Protein AF-V6LYK1-F1 (afdb_monomer_lite)

Structure (mmCIF, N/CA/C/O backbone):
data_AF-V6LYK1-F1
#
_entry.id   AF-V6LYK1-F1
#
loop_
_atom_site.group_PDB
_atom_site.id
_atom_site.type_symbol
_atom_site.label_atom_id
_atom_site.label_alt_id
_atom_site.label_comp_id
_atom_site.label_asym_id
_atom_site.label_entity_id
_atom_site.label_seq_id
_atom_site.pdbx_PDB_ins_code
_atom_site.Cartn_x
_atom_site.Cartn_y
_atom_site.Cartn_z
_atom_site.occupancy
_atom_site.B_iso_or_equiv
_atom_site.auth_seq_id
_atom_site.auth_comp_id
_atom_site.auth_asym_id
_atom_site.auth_atom_id
_atom_site.pdbx_PDB_model_num
ATOM 1 N N . MET A 1 1 ? 17.564 3.467 -27.778 1.00 72.25 1 MET A N 1
ATOM 2 C CA . MET A 1 1 ? 17.398 2.462 -26.713 1.00 72.25 1 MET A CA 1
ATOM 3 C C . MET A 1 1 ? 18.572 2.655 -25.769 1.00 72.25 1 MET A C 1
ATOM 5 O O . MET A 1 1 ? 19.679 2.814 -26.271 1.00 72.25 1 MET A O 1
ATOM 9 N N . THR A 1 2 ? 18.315 2.813 -24.474 1.00 89.44 2 THR A N 1
ATOM 10 C CA . THR A 1 2 ? 19.326 3.197 -23.471 1.00 89.44 2 THR A CA 1
ATOM 11 C C . THR A 1 2 ? 19.770 1.948 -22.725 1.00 89.44 2 THR A C 1
ATOM 13 O O . THR A 1 2 ? 18.912 1.205 -22.258 1.00 89.44 2 THR A O 1
ATOM 16 N N . GLU A 1 3 ? 21.073 1.717 -22.607 1.00 92.56 3 GLU A N 1
ATOM 17 C CA . GLU A 1 3 ? 21.600 0.624 -21.785 1.00 92.56 3 GLU A CA 1
ATOM 18 C C . GLU A 1 3 ? 21.348 0.888 -20.300 1.00 92.56 3 GLU A C 1
ATOM 20 O O . GLU A 1 3 ? 21.379 2.029 -19.832 1.00 92.56 3 GLU A O 1
ATOM 25 N N . CYS A 1 4 ? 21.109 -0.176 -19.544 1.00 90.44 4 CYS A N 1
ATOM 26 C CA . CYS A 1 4 ? 20.810 -0.079 -18.126 1.00 90.44 4 CYS A CA 1
ATOM 27 C C . CYS A 1 4 ? 21.303 -1.305 -17.362 1.00 90.44 4 CYS A C 1
ATOM 29 O O . CYS A 1 4 ? 21.549 -2.372 -17.917 1.00 90.44 4 CYS A O 1
ATOM 31 N N . ARG A 1 5 ? 21.410 -1.136 -16.045 1.00 85.44 5 ARG A N 1
ATOM 32 C CA . ARG A 1 5 ? 21.653 -2.233 -15.096 1.00 85.44 5 ARG A CA 1
ATOM 33 C C . ARG A 1 5 ? 20.599 -2.276 -14.000 1.00 85.44 5 ARG A C 1
ATOM 35 O O . ARG A 1 5 ? 20.222 -3.342 -13.539 1.00 85.44 5 ARG A O 1
ATOM 42 N N . VAL A 1 6 ? 20.103 -1.101 -13.629 1.00 83.69 6 VAL A N 1
ATOM 43 C CA . VAL A 1 6 ? 19.064 -0.900 -12.624 1.00 83.69 6 VAL A CA 1
ATOM 44 C C . VAL A 1 6 ? 18.018 0.078 -13.149 1.00 83.69 6 VAL A C 1
ATOM 46 O O . VAL A 1 6 ? 18.292 0.877 -14.048 1.00 83.69 6 VAL A O 1
ATOM 49 N N . ASN A 1 7 ? 16.820 0.046 -12.562 1.00 84.62 7 ASN A N 1
ATOM 50 C CA . ASN A 1 7 ? 15.688 0.870 -13.000 1.00 84.62 7 ASN A CA 1
ATOM 51 C C . ASN A 1 7 ? 15.960 2.381 -12.921 1.00 84.62 7 ASN A C 1
ATOM 53 O O . ASN A 1 7 ? 15.410 3.133 -13.718 1.00 84.62 7 ASN A O 1
ATOM 57 N N . SER A 1 8 ? 16.845 2.837 -12.028 1.00 84.38 8 SER A N 1
ATOM 58 C CA . SER A 1 8 ? 17.203 4.259 -11.907 1.00 84.38 8 SER A CA 1
ATOM 59 C C . SER A 1 8 ? 17.983 4.817 -13.105 1.00 84.38 8 SER A C 1
ATOM 61 O O . SER A 1 8 ? 18.098 6.034 -13.229 1.00 84.38 8 SER A O 1
ATOM 63 N N . HIS A 1 9 ? 18.509 3.965 -13.994 1.00 89.50 9 HIS A N 1
ATOM 64 C CA . HIS A 1 9 ? 19.146 4.401 -15.244 1.00 89.50 9 HIS A CA 1
ATOM 65 C C . HIS A 1 9 ? 18.122 4.730 -16.342 1.00 89.50 9 HIS A C 1
ATOM 67 O O . HIS A 1 9 ? 18.467 5.377 -17.333 1.00 89.50 9 HIS A O 1
ATOM 73 N N . CYS A 1 10 ? 16.880 4.270 -16.187 1.00 89.44 10 CYS A N 1
ATOM 74 C CA . CYS A 1 10 ? 15.828 4.423 -17.179 1.00 89.44 10 CYS A CA 1
ATOM 75 C C . CYS A 1 10 ? 14.955 5.645 -16.895 1.00 89.44 10 CYS A C 1
ATOM 77 O O . CYS A 1 10 ? 14.909 6.170 -15.780 1.00 89.44 10 CYS A O 1
ATOM 79 N N . LYS A 1 11 ? 14.276 6.136 -17.934 1.00 92.62 11 LYS A N 1
ATOM 80 C CA . LYS A 1 11 ? 13.369 7.279 -17.793 1.00 92.62 11 LYS A CA 1
ATOM 81 C C . LYS A 1 11 ? 12.065 6.833 -17.128 1.00 92.62 11 LYS A C 1
ATOM 83 O O . LYS A 1 11 ? 11.737 5.653 -17.093 1.00 92.62 11 LYS A O 1
ATOM 88 N N . ILE A 1 12 ? 11.285 7.792 -16.628 1.00 87.88 12 ILE A N 1
ATOM 89 C CA . ILE A 1 12 ? 9.911 7.526 -16.172 1.00 87.88 12 ILE A CA 1
ATOM 90 C C . ILE A 1 12 ? 9.126 6.873 -17.321 1.00 87.88 12 ILE A C 1
ATOM 92 O O . ILE A 1 12 ? 9.217 7.326 -18.463 1.00 87.88 12 ILE A O 1
ATOM 96 N N . GLY A 1 13 ? 8.366 5.821 -17.016 1.00 89.19 13 GLY A N 1
ATOM 97 C CA . GLY A 1 13 ? 7.681 4.999 -18.016 1.00 89.19 13 GLY A CA 1
ATOM 98 C C . GLY A 1 13 ? 8.553 3.908 -18.649 1.00 89.19 13 GLY A C 1
ATOM 99 O O . GLY A 1 13 ? 8.094 3.230 -19.567 1.00 89.19 13 GLY A O 1
ATOM 100 N N . GLU A 1 14 ? 9.777 3.705 -18.162 1.00 92.69 14 GLU A N 1
ATOM 101 C CA . GLU A 1 14 ? 10.666 2.610 -18.551 1.00 92.69 14 GLU A CA 1
ATOM 102 C C . GLU A 1 14 ? 11.167 1.846 -17.313 1.00 92.69 14 GLU A C 1
ATOM 104 O O . GLU A 1 14 ? 11.209 2.377 -16.203 1.00 92.69 14 GLU A O 1
ATOM 109 N N . TYR A 1 15 ? 11.579 0.597 -17.516 1.00 91.31 15 TYR A N 1
ATOM 110 C CA . TYR A 1 15 ? 12.302 -0.215 -16.540 1.00 91.31 15 TYR A CA 1
ATOM 111 C C . TYR A 1 15 ? 13.514 -0.866 -17.205 1.00 91.31 15 TYR A C 1
ATOM 113 O O . TYR A 1 15 ? 13.599 -0.952 -18.433 1.00 91.31 15 TYR A O 1
ATOM 121 N N . CYS A 1 16 ? 14.458 -1.328 -16.393 1.00 91.00 16 CYS A N 1
ATOM 122 C CA . CYS A 1 16 ? 15.617 -2.038 -16.890 1.00 91.00 16 CYS A CA 1
ATOM 123 C C . CYS A 1 16 ? 15.308 -3.523 -17.090 1.00 91.00 16 CYS A C 1
ATOM 125 O O . CYS A 1 16 ? 15.144 -4.268 -16.123 1.00 91.00 16 CYS A O 1
ATOM 127 N N . GLU A 1 17 ? 15.244 -3.961 -18.346 1.00 91.38 17 GLU A N 1
ATOM 128 C CA . GLU A 1 17 ? 15.043 -5.367 -18.686 1.00 91.38 17 GLU A CA 1
ATOM 129 C C . GLU A 1 17 ? 16.356 -6.132 -18.502 1.00 91.38 17 GLU A C 1
ATOM 131 O O . GLU A 1 17 ? 17.312 -5.942 -19.256 1.00 91.38 17 GLU A O 1
ATOM 136 N N . SER A 1 18 ? 16.415 -6.996 -17.487 1.00 84.50 18 SER A N 1
ATOM 137 C CA . SER A 1 18 ? 17.650 -7.685 -17.093 1.00 84.50 18 SER A CA 1
ATOM 138 C C . SER A 1 18 ? 18.185 -8.618 -18.173 1.00 84.50 18 SER A C 1
ATOM 140 O O . SER A 1 18 ? 19.395 -8.794 -18.273 1.00 84.50 18 SER A O 1
ATOM 142 N N . SER A 1 19 ? 17.301 -9.202 -18.989 1.00 86.81 19 SER A N 1
ATOM 143 C CA . SER A 1 19 ? 17.701 -10.122 -20.058 1.00 86.81 19 SER A CA 1
ATOM 144 C C . SER A 1 19 ? 18.448 -9.423 -21.197 1.00 86.81 19 SER A C 1
ATOM 146 O O . SER A 1 19 ? 19.353 -10.009 -21.788 1.00 86.81 19 SER A O 1
ATOM 148 N N . THR A 1 20 ? 18.100 -8.168 -21.489 1.00 90.94 20 THR A N 1
ATOM 149 C CA . THR A 1 20 ? 18.688 -7.395 -22.591 1.00 90.94 20 THR A CA 1
ATOM 150 C C . THR A 1 20 ? 19.603 -6.268 -22.126 1.00 90.94 20 THR A C 1
ATOM 152 O O . THR A 1 20 ? 20.253 -5.658 -22.967 1.00 90.94 20 THR A O 1
ATOM 155 N N . GLN A 1 21 ? 19.629 -5.957 -20.824 1.00 91.62 21 GLN A N 1
ATOM 156 C CA . GLN A 1 21 ? 20.315 -4.794 -20.239 1.00 91.62 21 GLN A CA 1
ATOM 157 C C . GLN A 1 21 ? 19.929 -3.473 -20.917 1.00 91.62 21 GLN A C 1
ATOM 159 O O . GLN A 1 21 ? 20.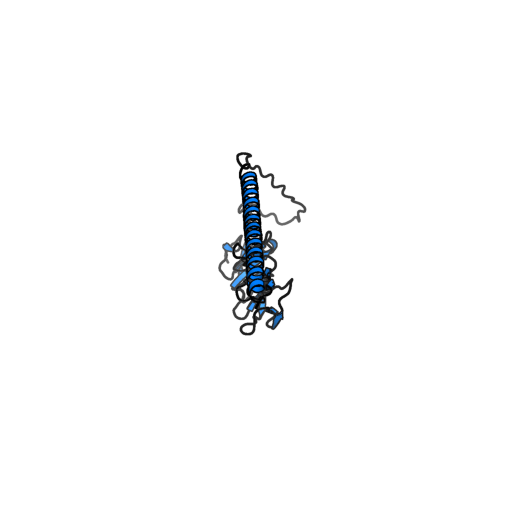748 -2.579 -21.128 1.00 91.62 21 GLN A O 1
ATOM 164 N N . MET A 1 22 ? 18.652 -3.356 -21.279 1.00 93.56 22 MET A N 1
ATOM 165 C CA . MET A 1 22 ? 18.118 -2.215 -22.016 1.00 93.56 22 MET A CA 1
ATOM 166 C C . MET A 1 22 ? 16.869 -1.674 -21.340 1.00 93.56 22 MET A C 1
ATOM 168 O O . MET A 1 22 ? 16.011 -2.435 -20.884 1.00 93.56 22 MET A O 1
ATOM 172 N N . CYS A 1 23 ? 16.748 -0.349 -21.322 1.00 94.31 23 CYS A N 1
ATOM 173 C CA . CYS A 1 23 ? 15.530 0.313 -20.895 1.00 94.31 23 CYS A CA 1
ATOM 174 C C . CYS A 1 23 ? 14.398 -0.047 -21.853 1.00 94.31 23 CYS A C 1
ATOM 176 O O . CYS A 1 23 ? 14.460 0.232 -23.056 1.00 94.31 23 CYS A O 1
ATOM 178 N N . THR A 1 24 ? 13.379 -0.676 -21.285 1.00 94.56 24 THR A N 1
ATOM 179 C CA . THR A 1 24 ? 12.178 -1.132 -21.974 1.00 94.56 24 THR A CA 1
ATOM 180 C C . THR A 1 24 ? 10.988 -0.379 -21.407 1.00 94.56 24 THR A C 1
ATOM 182 O O . THR A 1 24 ? 10.929 -0.090 -20.214 1.00 94.56 24 THR A O 1
ATOM 185 N N . THR A 1 25 ? 10.039 -0.024 -22.265 1.00 93.88 25 THR A N 1
ATOM 186 C CA . THR A 1 25 ? 8.835 0.697 -21.849 1.00 93.88 25 THR A CA 1
ATOM 187 C C . THR A 1 25 ? 7.988 -0.150 -20.907 1.00 93.88 25 THR A C 1
ATOM 189 O O . THR A 1 25 ? 7.814 -1.349 -21.134 1.00 93.88 25 THR A O 1
ATOM 192 N N . CYS A 1 26 ? 7.406 0.485 -19.894 1.00 92.19 26 CYS A N 1
ATOM 193 C CA . CYS A 1 26 ? 6.409 -0.132 -19.031 1.00 92.19 26 CYS A CA 1
ATOM 194 C C . CYS A 1 26 ? 5.204 -0.654 -19.829 1.00 92.19 26 CYS A C 1
ATOM 196 O O . CYS A 1 26 ? 4.932 -0.214 -20.952 1.00 92.19 26 CYS A O 1
ATOM 198 N N . LEU A 1 27 ? 4.428 -1.550 -19.210 1.00 89.25 27 LEU A N 1
ATOM 199 C CA . LEU A 1 27 ? 3.112 -1.924 -19.723 1.00 89.25 27 LEU A CA 1
ATOM 200 C C . LEU A 1 27 ? 2.255 -0.669 -19.955 1.00 89.25 27 LEU A C 1
ATOM 202 O O . LEU A 1 27 ? 2.301 0.281 -19.171 1.00 89.25 27 LEU A O 1
ATOM 206 N N . ASN A 1 28 ? 1.456 -0.678 -21.022 1.00 85.62 28 ASN A N 1
ATOM 207 C CA . ASN A 1 28 ? 0.618 0.460 -21.389 1.00 85.62 28 ASN A CA 1
ATOM 208 C C . ASN A 1 28 ? -0.260 0.922 -20.208 1.00 85.62 28 ASN A C 1
ATOM 210 O O . ASN A 1 28 ? -0.925 0.114 -19.559 1.00 85.62 28 ASN A O 1
ATOM 214 N N . GLY A 1 29 ? -0.240 2.228 -19.934 1.00 82.75 29 GLY A N 1
ATOM 215 C CA . GLY A 1 29 ? -0.944 2.860 -18.819 1.00 82.75 29 GLY A CA 1
ATOM 216 C C . GLY A 1 29 ? -0.145 2.920 -17.516 1.00 82.75 29 GLY A C 1
ATOM 217 O O . GLY A 1 29 ? -0.505 3.695 -16.639 1.00 82.75 29 GLY A O 1
ATOM 218 N N . CYS A 1 30 ? 0.953 2.177 -17.382 1.00 90.50 30 CYS A N 1
ATOM 219 C CA . CYS A 1 30 ? 1.794 2.245 -16.197 1.00 90.50 30 CYS A CA 1
ATOM 220 C C . CYS A 1 30 ? 2.813 3.391 -16.290 1.00 90.50 30 CYS A C 1
ATOM 222 O O . CYS A 1 30 ? 3.618 3.438 -17.220 1.00 90.50 30 CYS A O 1
ATOM 224 N N . THR A 1 31 ? 2.800 4.307 -15.321 1.00 86.06 31 THR A N 1
ATOM 225 C CA . THR A 1 31 ? 3.686 5.488 -15.335 1.00 86.06 31 THR A CA 1
ATOM 226 C C . THR A 1 31 ? 5.036 5.227 -14.667 1.00 86.06 31 THR A C 1
ATOM 228 O O . THR A 1 31 ? 6.052 5.784 -15.078 1.00 86.06 31 THR A O 1
ATOM 231 N N . VAL A 1 32 ? 5.068 4.340 -13.671 1.00 89.06 32 VAL A N 1
ATOM 232 C CA . VAL A 1 32 ? 6.286 3.866 -13.001 1.00 89.06 32 VAL A CA 1
ATOM 233 C C . VAL A 1 32 ? 6.173 2.357 -12.874 1.00 89.06 32 VAL A C 1
ATOM 235 O O . VAL A 1 32 ? 5.219 1.882 -12.265 1.00 89.06 32 VAL A O 1
ATOM 238 N N . CYS A 1 33 ? 7.122 1.600 -13.416 1.00 90.44 33 CYS A N 1
ATOM 239 C CA . CYS A 1 33 ? 7.143 0.141 -13.332 1.00 90.44 33 CYS A CA 1
ATOM 240 C C . CYS A 1 33 ? 8.507 -0.369 -12.865 1.00 90.44 33 CYS A C 1
ATOM 242 O O . CYS A 1 33 ? 9.512 0.335 -12.947 1.00 90.44 33 CYS A O 1
ATOM 244 N N . ALA A 1 34 ? 8.527 -1.603 -12.364 1.00 86.69 34 ALA A N 1
ATOM 245 C CA . ALA A 1 34 ? 9.765 -2.295 -12.002 1.00 86.69 34 ALA A CA 1
ATOM 246 C C . ALA A 1 34 ? 10.129 -3.421 -12.975 1.00 86.69 34 ALA A C 1
ATOM 248 O O . ALA A 1 34 ? 11.282 -3.845 -13.010 1.00 86.69 34 ALA A O 1
ATOM 249 N N . SER A 1 35 ? 9.143 -3.905 -13.731 1.00 87.62 35 SER A N 1
ATOM 250 C CA . SER A 1 35 ? 9.264 -4.973 -14.719 1.00 87.62 35 SER A CA 1
ATOM 251 C C . SER A 1 35 ? 8.146 -4.855 -15.761 1.00 87.62 35 SER A C 1
ATOM 253 O O . SER A 1 35 ? 7.253 -4.013 -15.629 1.00 87.62 35 SER A O 1
ATOM 255 N N . ALA A 1 36 ? 8.136 -5.753 -16.752 1.00 86.62 36 ALA A N 1
ATOM 256 C CA . ALA A 1 36 ? 7.077 -5.845 -17.761 1.00 86.62 36 ALA A CA 1
ATOM 257 C C . ALA A 1 36 ? 5.660 -6.002 -17.175 1.00 86.62 36 ALA A C 1
ATOM 259 O O . ALA A 1 36 ? 4.682 -5.636 -17.824 1.00 86.62 36 ALA A O 1
ATOM 260 N N . ILE A 1 37 ? 5.544 -6.575 -15.973 1.00 84.88 37 ILE A N 1
ATOM 261 C CA . ILE A 1 37 ? 4.261 -6.927 -15.343 1.00 84.88 37 ILE A CA 1
ATOM 262 C C . ILE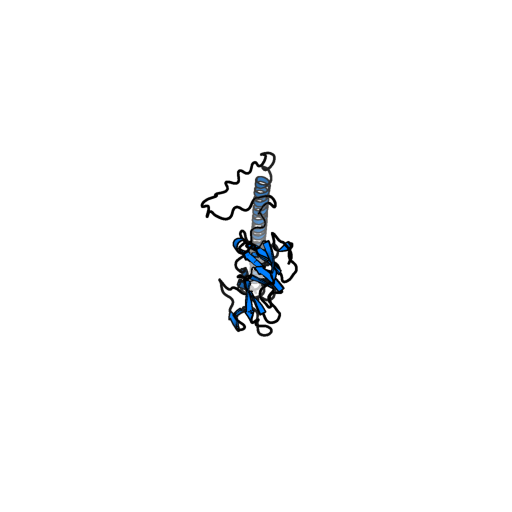 A 1 37 ? 4.003 -6.190 -14.028 1.00 84.88 37 ILE A C 1
ATOM 264 O O . ILE A 1 37 ? 2.880 -6.213 -13.535 1.00 84.88 37 ILE A O 1
ATOM 268 N N . PHE A 1 38 ? 5.022 -5.550 -13.452 1.00 90.25 38 PHE A N 1
ATOM 269 C CA . PHE A 1 38 ? 4.919 -4.893 -12.155 1.00 90.25 38 PHE A CA 1
ATOM 270 C C . PHE A 1 38 ? 4.801 -3.381 -12.324 1.00 90.25 38 PHE A C 1
ATOM 272 O O . PHE A 1 38 ? 5.782 -2.702 -12.643 1.00 90.25 38 PHE A O 1
ATOM 279 N N . CYS A 1 39 ? 3.611 -2.851 -12.058 1.00 91.50 39 CYS A N 1
ATOM 280 C CA . CYS A 1 39 ? 3.327 -1.430 -12.081 1.00 91.50 39 CYS A CA 1
ATOM 281 C C . CYS A 1 39 ? 3.338 -0.835 -10.671 1.00 91.50 39 CYS A C 1
ATOM 283 O O . CYS A 1 39 ? 2.547 -1.214 -9.818 1.00 91.50 39 CYS A O 1
ATOM 285 N N . ALA A 1 40 ? 4.217 0.132 -10.427 1.00 90.56 40 ALA A N 1
ATOM 286 C CA . ALA A 1 40 ? 4.263 0.887 -9.179 1.00 90.56 40 ALA A CA 1
ATOM 287 C C . ALA A 1 40 ? 3.296 2.080 -9.169 1.00 90.56 40 ALA A C 1
ATOM 289 O O . ALA A 1 40 ? 2.890 2.537 -8.101 1.00 90.56 40 ALA A O 1
ATOM 290 N N . SER A 1 41 ? 2.900 2.584 -10.341 1.00 91.38 41 SER A N 1
ATOM 291 C CA . SER A 1 41 ? 1.942 3.684 -10.450 1.00 91.38 41 SER A CA 1
ATOM 292 C C . SER A 1 41 ? 1.011 3.515 -11.649 1.00 91.38 41 SER A C 1
ATOM 294 O O . SER A 1 41 ? 1.417 3.646 -12.810 1.00 91.38 41 SER A O 1
ATOM 296 N N . CYS A 1 42 ? -0.247 3.214 -11.337 1.00 91.56 42 CYS A N 1
ATOM 297 C CA . CYS A 1 42 ? -1.323 3.006 -12.295 1.00 91.56 42 CYS A CA 1
ATOM 298 C C . CYS A 1 42 ? -1.859 4.330 -12.880 1.00 91.56 42 CYS A C 1
ATOM 300 O O . CYS A 1 42 ? -1.673 5.395 -12.285 1.00 91.56 42 CYS A O 1
ATOM 302 N N . PRO A 1 43 ? -2.528 4.288 -14.047 1.00 91.00 43 PRO A N 1
ATOM 303 C CA . PRO A 1 43 ? -3.101 5.483 -14.658 1.00 91.00 43 PRO A CA 1
ATOM 304 C C . PRO A 1 43 ? -4.335 5.971 -13.883 1.00 91.00 43 PRO A C 1
ATOM 306 O O . PRO A 1 43 ? -4.868 5.272 -13.024 1.00 91.00 43 PRO A O 1
ATOM 309 N N . ALA A 1 44 ? -4.830 7.166 -14.216 1.00 90.06 44 ALA A N 1
ATOM 310 C CA . ALA A 1 44 ? -6.061 7.699 -13.630 1.00 90.06 44 ALA A CA 1
ATOM 311 C C . ALA A 1 44 ? -7.253 6.730 -13.802 1.00 90.06 44 ALA A C 1
ATOM 313 O O . ALA A 1 44 ? -7.392 6.088 -14.845 1.00 90.06 44 ALA A O 1
ATOM 314 N N . GLY A 1 45 ? -8.110 6.631 -12.778 1.00 90.75 45 GLY A N 1
ATOM 315 C CA . GLY A 1 45 ? -9.221 5.665 -12.733 1.00 90.75 45 GLY A CA 1
ATOM 316 C C . GLY A 1 45 ? -8.794 4.228 -12.399 1.00 90.75 45 GLY A C 1
ATOM 317 O O . GLY A 1 45 ? -9.570 3.281 -12.546 1.00 90.75 45 GLY A O 1
ATOM 318 N N . LYS A 1 46 ? -7.536 4.033 -11.992 1.00 92.62 46 LYS A N 1
ATOM 319 C CA . LYS A 1 46 ? -6.999 2.755 -11.527 1.00 92.62 46 LYS A CA 1
ATOM 320 C C . LYS A 1 46 ? -6.265 2.941 -10.206 1.00 92.62 46 LYS A C 1
ATOM 322 O O . LYS A 1 46 ? -5.751 4.017 -9.910 1.00 92.62 46 LYS A O 1
ATOM 327 N N . ILE A 1 47 ? -6.165 1.859 -9.448 1.00 91.75 47 ILE A N 1
ATOM 328 C CA . ILE A 1 47 ? -5.368 1.779 -8.222 1.00 91.75 47 ILE A CA 1
ATOM 329 C C . ILE A 1 47 ? -4.307 0.695 -8.354 1.00 91.75 47 ILE A C 1
ATOM 331 O O . ILE A 1 47 ? -4.529 -0.321 -9.017 1.00 91.75 47 ILE A O 1
ATOM 335 N N . THR A 1 48 ? -3.158 0.931 -7.725 1.00 91.69 48 THR A N 1
ATOM 336 C CA . THR A 1 48 ? -2.055 -0.027 -7.669 1.00 91.69 48 THR A CA 1
ATOM 337 C C . THR A 1 48 ? -2.270 -1.018 -6.529 1.00 91.69 48 THR A C 1
ATOM 339 O O . THR A 1 48 ? -2.442 -0.619 -5.378 1.00 91.69 48 THR A O 1
ATOM 342 N N . ASN A 1 49 ? -2.215 -2.308 -6.845 1.00 91.19 49 ASN A N 1
ATOM 343 C CA . ASN A 1 49 ? -2.228 -3.397 -5.876 1.00 91.19 49 ASN A CA 1
ATOM 344 C C . ASN A 1 49 ? -0.824 -3.644 -5.308 1.00 91.19 49 ASN A C 1
ATOM 346 O O . ASN A 1 49 ? 0.184 -3.331 -5.941 1.00 91.19 49 ASN A O 1
ATOM 350 N N . THR A 1 50 ? -0.735 -4.295 -4.149 1.00 89.38 50 THR A N 1
ATOM 351 C CA . THR A 1 50 ? 0.549 -4.679 -3.525 1.00 89.38 50 THR A CA 1
ATOM 352 C C . THR A 1 50 ? 1.404 -5.625 -4.377 1.00 89.38 50 THR A C 1
ATOM 354 O O . THR A 1 50 ? 2.616 -5.690 -4.191 1.00 89.38 50 THR A O 1
ATOM 357 N N . ASP A 1 51 ? 0.807 -6.336 -5.336 1.00 87.44 51 ASP A N 1
ATOM 358 C CA . ASP A 1 51 ? 1.515 -7.177 -6.311 1.00 87.44 51 ASP A CA 1
ATOM 359 C C . ASP A 1 51 ? 1.907 -6.433 -7.603 1.00 87.44 51 ASP A C 1
ATOM 361 O O . ASP A 1 51 ? 2.440 -7.042 -8.529 1.00 87.44 51 ASP A O 1
ATOM 365 N N . GLY A 1 52 ? 1.665 -5.120 -7.667 1.00 88.88 52 GLY A N 1
ATOM 366 C CA . GLY A 1 52 ? 1.967 -4.273 -8.819 1.00 88.88 52 GLY A CA 1
ATOM 367 C C . GLY A 1 52 ? 0.961 -4.383 -9.966 1.00 88.88 52 GLY A C 1
ATOM 368 O O . GLY A 1 52 ? 1.195 -3.822 -11.035 1.00 88.88 52 GLY A O 1
ATOM 369 N N . SER A 1 53 ? -0.155 -5.094 -9.787 1.00 90.44 53 SER A N 1
ATOM 370 C CA . SER A 1 53 ? -1.253 -5.068 -10.759 1.00 90.44 53 SER A CA 1
ATOM 371 C C . SER A 1 53 ? -2.123 -3.813 -10.599 1.00 90.44 53 SER A C 1
ATOM 373 O O . SER A 1 53 ? -2.177 -3.210 -9.529 1.00 90.44 53 SER A O 1
ATOM 375 N N . CYS A 1 54 ? -2.810 -3.410 -11.671 1.00 91.75 54 CYS A N 1
ATOM 376 C CA . CYS A 1 54 ? -3.729 -2.269 -11.663 1.00 91.75 54 CYS A CA 1
ATOM 377 C C . CYS A 1 54 ? -5.182 -2.739 -11.757 1.00 91.75 54 CYS A C 1
ATOM 379 O O . CYS A 1 54 ? -5.551 -3.400 -12.731 1.00 91.75 54 CYS A O 1
ATOM 381 N N . THR A 1 55 ? -6.032 -2.330 -10.817 1.00 92.00 55 THR A N 1
ATOM 382 C CA . THR A 1 55 ? -7.482 -2.607 -10.848 1.00 92.00 55 THR A CA 1
ATOM 383 C C . THR A 1 55 ? -8.282 -1.319 -10.977 1.00 92.00 55 THR A C 1
ATOM 385 O O . THR A 1 55 ? -7.736 -0.233 -10.795 1.00 92.00 55 THR A O 1
ATOM 388 N N . ASN A 1 56 ? -9.566 -1.419 -11.338 1.00 94.94 56 ASN A N 1
ATOM 389 C CA . ASN A 1 56 ? -10.459 -0.254 -11.349 1.00 94.94 56 ASN A CA 1
ATOM 390 C C . ASN A 1 56 ? -10.469 0.415 -9.974 1.00 94.94 56 ASN A C 1
ATOM 392 O O . ASN A 1 56 ? -10.461 -0.281 -8.955 1.00 94.94 56 ASN A O 1
ATOM 396 N N . ASP A 1 57 ? -10.467 1.744 -9.964 1.00 93.75 57 ASP A N 1
ATOM 397 C CA . ASP A 1 57 ? -10.657 2.503 -8.740 1.00 93.75 57 ASP A CA 1
ATOM 398 C C . ASP A 1 57 ? -12.134 2.513 -8.317 1.00 93.75 57 ASP A C 1
ATOM 400 O O . ASP A 1 57 ? -13.031 2.117 -9.059 1.00 93.75 57 ASP A O 1
ATOM 404 N N . CYS A 1 58 ? -12.374 2.927 -7.075 1.00 95.75 58 CYS A N 1
ATOM 405 C CA . CYS A 1 58 ? -13.713 3.005 -6.492 1.00 95.75 58 CYS A CA 1
ATOM 406 C C . CYS A 1 58 ? -14.105 4.449 -6.162 1.00 95.75 58 CYS A C 1
ATOM 408 O O . CYS A 1 58 ? -15.084 4.671 -5.446 1.00 95.75 58 CYS A O 1
ATOM 410 N N . THR A 1 59 ? -13.339 5.444 -6.620 1.00 90.50 59 THR A N 1
ATOM 411 C CA . THR A 1 59 ? -13.654 6.846 -6.336 1.00 90.50 59 THR A CA 1
ATOM 412 C C . THR A 1 59 ? -14.863 7.295 -7.165 1.00 90.50 59 THR A C 1
ATOM 414 O O . THR A 1 59 ? -15.014 6.872 -8.310 1.00 90.50 59 THR A O 1
ATOM 417 N N . PRO A 1 60 ? -15.781 8.110 -6.609 1.00 92.06 60 PRO A N 1
ATOM 418 C CA . PRO A 1 60 ? -15.826 8.665 -5.249 1.00 92.06 60 PRO A CA 1
ATOM 419 C C . PRO A 1 60 ? -16.612 7.799 -4.239 1.00 92.06 60 PRO A C 1
ATOM 421 O O . PRO A 1 60 ? -16.929 8.259 -3.149 1.00 92.06 60 PRO A O 1
ATOM 424 N N . THR A 1 61 ? -16.991 6.572 -4.602 1.00 94.62 61 THR A N 1
ATOM 425 C CA . THR A 1 61 ? -17.901 5.715 -3.814 1.00 94.62 61 THR A CA 1
ATOM 426 C C . THR A 1 61 ? -17.244 4.968 -2.651 1.00 94.62 61 THR A C 1
ATOM 428 O O . THR A 1 61 ? -17.943 4.347 -1.852 1.00 94.62 61 THR A O 1
ATOM 431 N N . LEU A 1 62 ? -15.913 4.998 -2.553 1.00 95.50 62 LEU A N 1
ATOM 432 C CA . LEU A 1 62 ? -15.170 4.351 -1.478 1.00 95.50 62 LEU A CA 1
ATOM 433 C C . LEU A 1 62 ? -15.366 5.112 -0.158 1.00 95.50 62 LEU A C 1
ATOM 435 O O . LEU A 1 62 ? -15.095 6.306 -0.077 1.00 95.50 62 LEU A O 1
ATOM 439 N N . THR A 1 63 ? -15.828 4.413 0.875 1.00 96.12 63 THR A N 1
ATOM 440 C CA . THR A 1 63 ? -16.038 4.964 2.222 1.00 96.12 63 THR A CA 1
ATOM 441 C C . THR A 1 63 ? -15.098 4.315 3.228 1.00 96.12 63 THR A C 1
ATOM 443 O O . THR A 1 63 ? -14.634 3.195 3.003 1.00 96.12 63 THR A O 1
ATOM 446 N N . SER A 1 64 ? -14.884 4.971 4.372 1.00 96.50 64 SER A N 1
ATOM 447 C CA . SER A 1 64 ? -14.087 4.405 5.463 1.00 96.50 64 SER A CA 1
ATOM 448 C C . SER A 1 64 ? -14.579 3.012 5.875 1.00 96.50 64 SER A C 1
ATOM 450 O O . SER A 1 64 ? -15.785 2.757 5.909 1.00 96.50 64 SER A O 1
ATOM 452 N N . GLY A 1 65 ? -13.639 2.111 6.160 1.00 96.69 65 GLY A N 1
ATOM 453 C CA . GLY A 1 65 ? -13.895 0.698 6.445 1.00 96.69 65 GLY A CA 1
ATOM 454 C C . GLY A 1 65 ? -14.007 -0.195 5.204 1.00 96.69 65 GLY A C 1
ATOM 455 O O . GLY A 1 65 ? -14.196 -1.404 5.355 1.00 96.69 65 GLY A O 1
ATOM 456 N N . ASN A 1 66 ? -13.866 0.362 3.995 1.00 97.81 66 ASN A N 1
ATOM 457 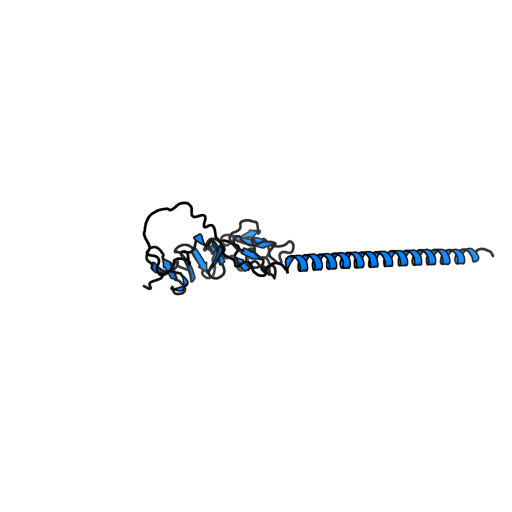C CA . ASN A 1 66 ? -13.854 -0.394 2.745 1.00 97.81 66 ASN A CA 1
ATOM 458 C C . ASN A 1 66 ? -12.532 -0.236 1.986 1.00 97.81 66 ASN A C 1
ATOM 460 O O . ASN A 1 66 ? -11.885 0.806 2.013 1.00 97.81 66 ASN A O 1
ATOM 464 N N . HIS A 1 67 ? -12.158 -1.278 1.257 1.00 96.88 67 HIS A N 1
ATOM 465 C CA . HIS A 1 67 ? -11.114 -1.260 0.247 1.00 96.88 67 HIS A CA 1
ATOM 466 C C . HIS A 1 67 ? -11.755 -1.435 -1.131 1.00 96.88 67 HIS A C 1
ATOM 468 O O . HIS A 1 67 ? -12.891 -1.900 -1.266 1.00 96.88 67 HIS A O 1
ATOM 474 N N . CYS A 1 68 ? -11.040 -1.051 -2.179 1.00 96.88 68 CYS A N 1
ATOM 475 C CA . CYS A 1 68 ? -11.553 -1.207 -3.528 1.00 96.88 68 CYS A CA 1
ATOM 476 C C . CYS A 1 68 ? -11.154 -2.566 -4.105 1.00 96.88 68 CYS A C 1
ATOM 478 O O . CYS A 1 68 ? -9.965 -2.854 -4.246 1.00 96.88 68 CYS A O 1
ATOM 480 N N . LYS A 1 69 ? -12.136 -3.395 -4.459 1.00 95.38 69 LYS A N 1
ATOM 481 C CA . LYS A 1 69 ? -11.916 -4.688 -5.110 1.00 95.38 69 LYS A CA 1
ATOM 482 C C . LYS A 1 69 ? -12.486 -4.632 -6.519 1.00 95.38 69 LYS A C 1
ATOM 484 O O . LYS A 1 69 ? -13.696 -4.711 -6.703 1.00 95.38 69 LYS A O 1
ATOM 489 N N . ASP A 1 70 ? -11.609 -4.444 -7.502 1.00 92.56 70 ASP A N 1
ATOM 490 C CA . ASP A 1 70 ? -11.971 -4.409 -8.925 1.00 92.56 70 ASP A CA 1
ATOM 491 C C . ASP A 1 70 ? -13.076 -3.392 -9.274 1.00 92.56 70 ASP A C 1
ATOM 493 O O . ASP A 1 70 ? -13.925 -3.633 -10.131 1.00 92.56 70 ASP A O 1
ATOM 497 N N . GLY A 1 71 ? -13.048 -2.220 -8.632 1.00 95.12 71 GLY A N 1
ATOM 498 C CA . GLY A 1 71 ? -14.044 -1.159 -8.824 1.00 95.12 71 GLY A CA 1
ATOM 499 C C . GLY A 1 71 ? -15.293 -1.291 -7.950 1.00 95.12 71 GLY A C 1
ATOM 500 O O . GLY A 1 71 ? -16.230 -0.511 -8.101 1.00 95.12 71 GLY A O 1
ATOM 501 N N . VAL A 1 72 ? -15.315 -2.252 -7.020 1.00 96.75 72 VAL A N 1
ATOM 502 C CA . VAL A 1 72 ? -16.404 -2.436 -6.054 1.00 96.75 72 VAL A CA 1
ATOM 503 C C . VAL A 1 72 ? -15.897 -2.189 -4.627 1.00 96.75 72 VAL A C 1
ATOM 505 O O . VAL A 1 72 ? -14.992 -2.900 -4.172 1.00 96.75 72 VAL A O 1
ATOM 508 N N . PRO A 1 73 ? -16.469 -1.220 -3.883 1.00 97.56 73 PRO A N 1
ATOM 509 C CA . PRO A 1 73 ? -16.195 -1.064 -2.457 1.00 97.56 73 PRO A CA 1
ATOM 510 C C . PRO A 1 73 ? -16.528 -2.352 -1.695 1.00 97.56 73 PRO A C 1
ATOM 512 O O . PRO A 1 73 ? -17.649 -2.855 -1.761 1.00 97.56 73 PRO A O 1
ATOM 515 N N . THR A 1 74 ? -15.545 -2.899 -0.989 1.00 97.81 74 THR A N 1
ATOM 516 C CA . THR A 1 74 ? -15.645 -4.154 -0.234 1.00 97.81 74 THR A CA 1
ATOM 517 C C . THR A 1 74 ? -15.108 -3.935 1.174 1.00 97.81 74 THR A C 1
ATOM 519 O O . THR A 1 74 ? -14.124 -3.222 1.337 1.00 97.81 74 THR A O 1
ATOM 522 N N . ALA A 1 75 ? -15.719 -4.551 2.187 1.00 97.94 75 ALA A N 1
ATOM 523 C CA . ALA A 1 75 ? -15.277 -4.408 3.573 1.00 97.94 75 ALA A CA 1
ATOM 524 C C . ALA A 1 75 ? -13.805 -4.806 3.750 1.00 97.94 75 ALA A C 1
ATOM 526 O O . ALA A 1 75 ? -13.343 -5.803 3.185 1.00 97.94 75 ALA A O 1
ATOM 527 N N . CYS A 1 76 ? -13.078 -4.030 4.552 1.00 98.25 76 CYS A N 1
ATOM 528 C CA . CYS A 1 76 ? -11.684 -4.320 4.850 1.00 98.25 76 CYS A CA 1
ATOM 529 C C . CYS A 1 76 ? -11.534 -5.577 5.700 1.00 98.25 76 CYS A C 1
ATOM 531 O O . CYS A 1 76 ? -12.302 -5.830 6.629 1.00 98.25 76 CYS A O 1
ATOM 533 N N . GLN A 1 77 ? -10.514 -6.356 5.371 1.00 97.38 77 GLN A N 1
ATOM 534 C CA . GLN A 1 77 ? -10.201 -7.634 5.993 1.00 97.38 77 GLN A CA 1
ATOM 535 C C . GLN A 1 77 ? -8.708 -7.917 5.817 1.00 97.38 77 GLN A C 1
ATOM 537 O O . GLN A 1 77 ? -8.019 -7.201 5.094 1.00 97.38 77 GLN A O 1
ATOM 542 N N . LEU A 1 78 ? -8.215 -8.954 6.485 1.00 97.25 78 LEU A N 1
ATOM 543 C CA . LEU A 1 78 ? -6.840 -9.412 6.301 1.00 97.25 78 LEU A CA 1
ATOM 544 C C . LEU A 1 78 ? -6.620 -9.944 4.874 1.00 97.25 78 LEU A C 1
ATOM 546 O O . LEU A 1 78 ? -7.563 -10.377 4.208 1.00 97.25 78 LEU A O 1
ATOM 550 N N . ASP A 1 79 ? -5.367 -9.922 4.429 1.00 95.12 79 ASP A N 1
ATOM 551 C CA . ASP A 1 79 ? -4.885 -10.409 3.136 1.00 95.12 79 ASP A CA 1
ATOM 552 C C . ASP A 1 79 ? -5.483 -9.690 1.908 1.00 95.12 79 ASP A C 1
ATOM 554 O O . ASP A 1 79 ? -5.572 -10.254 0.810 1.00 95.12 79 ASP A O 1
ATOM 558 N N . ILE A 1 80 ? -5.874 -8.418 2.055 1.00 96.38 80 ILE A N 1
ATOM 559 C CA . ILE A 1 80 ? -6.279 -7.582 0.915 1.00 96.38 80 ILE A CA 1
ATOM 560 C C . ILE A 1 80 ? -5.065 -7.026 0.160 1.00 96.38 80 ILE A C 1
ATOM 562 O O . ILE A 1 80 ? -3.965 -6.877 0.690 1.00 96.38 80 ILE A O 1
ATOM 566 N N . LYS A 1 81 ? -5.269 -6.713 -1.123 1.00 94.19 81 LYS A N 1
ATOM 567 C CA . LYS A 1 81 ? -4.210 -6.221 -2.022 1.00 94.19 81 LYS A CA 1
ATOM 568 C C . LYS A 1 81 ? -4.250 -4.721 -2.280 1.00 94.19 81 LYS A C 1
ATOM 570 O O . LYS A 1 81 ? -3.282 -4.173 -2.797 1.00 94.19 81 LYS A O 1
ATOM 575 N N . THR A 1 82 ? -5.363 -4.075 -1.964 1.00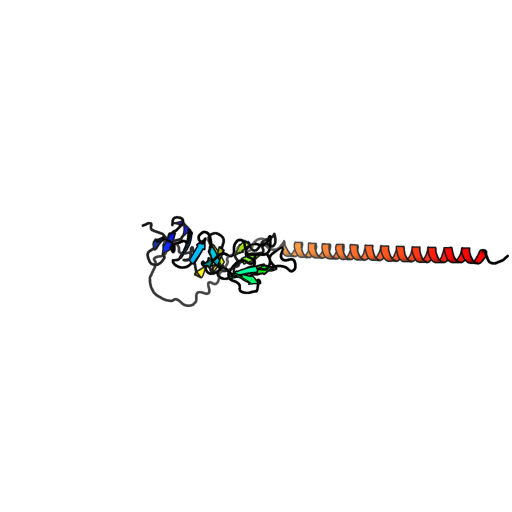 95.00 82 THR A N 1
ATOM 576 C CA . THR A 1 82 ? -5.564 -2.638 -2.144 1.00 95.00 82 THR A CA 1
ATOM 577 C C . THR A 1 82 ? -5.677 -1.971 -0.785 1.00 95.00 82 THR A C 1
ATOM 579 O O . THR A 1 82 ? -6.198 -2.597 0.138 1.00 95.00 82 THR A O 1
ATOM 582 N N . PRO A 1 83 ? -5.210 -0.722 -0.636 1.00 94.62 83 PRO A N 1
ATOM 583 C CA . PRO A 1 83 ? -5.356 -0.002 0.620 1.00 94.62 83 PRO A CA 1
ATOM 584 C C . PRO A 1 83 ? -6.819 0.094 1.046 1.00 94.62 83 PRO A C 1
ATOM 586 O O . PRO A 1 83 ? -7.693 0.472 0.264 1.00 94.62 83 PRO A O 1
ATOM 589 N N . CYS A 1 84 ? -7.061 -0.251 2.303 1.00 97.12 84 CYS A N 1
ATOM 590 C CA . CYS A 1 84 ? -8.295 0.045 2.997 1.00 97.12 84 CYS A CA 1
ATOM 591 C C . CYS A 1 84 ? -8.388 1.551 3.277 1.00 97.12 84 CYS A C 1
ATOM 593 O O . CYS A 1 84 ? -7.429 2.159 3.758 1.00 97.12 84 CYS A O 1
ATOM 595 N N . GLU A 1 85 ? -9.548 2.140 3.002 1.00 96.50 85 GLU A N 1
ATOM 596 C CA . GLU A 1 85 ? -9.860 3.521 3.352 1.00 96.50 85 GLU A CA 1
ATOM 597 C C . GLU A 1 85 ? -10.164 3.591 4.853 1.00 96.50 85 GLU A C 1
ATOM 599 O O . GLU A 1 85 ? -11.179 3.073 5.312 1.00 96.50 85 GLU A O 1
ATOM 604 N N . CYS A 1 86 ? -9.289 4.222 5.635 1.00 96.69 86 CYS A N 1
ATOM 605 C CA . CYS A 1 86 ? -9.450 4.363 7.088 1.00 96.69 86 CYS A CA 1
ATOM 606 C C . CYS A 1 86 ? -9.405 5.830 7.524 1.00 96.69 86 CYS A C 1
ATOM 608 O O . CYS A 1 86 ? -8.865 6.145 8.582 1.00 96.69 86 CYS A O 1
ATOM 610 N N . GLY A 1 87 ? -9.896 6.747 6.684 1.00 92.06 87 GLY A N 1
ATOM 611 C CA . GLY A 1 87 ? -9.912 8.179 6.969 1.00 92.06 87 GLY A CA 1
ATOM 612 C C . GLY A 1 87 ? -8.516 8.797 6.881 1.00 92.06 87 GLY A C 1
ATOM 613 O O . GLY A 1 87 ? -8.155 9.371 5.862 1.00 92.06 87 GLY A O 1
ATOM 614 N N . GLY A 1 88 ? -7.726 8.707 7.957 1.00 89.62 88 GLY A N 1
ATOM 615 C CA . GLY A 1 88 ? -6.363 9.254 8.016 1.00 89.62 88 GLY A CA 1
ATOM 616 C C . GLY A 1 88 ? -5.248 8.216 7.853 1.00 89.62 88 GLY A C 1
ATOM 617 O O . GLY A 1 88 ? -4.066 8.572 7.900 1.00 89.62 88 GLY A O 1
ATOM 618 N N . GLY A 1 89 ? -5.590 6.932 7.760 1.00 93.88 89 GLY A N 1
ATOM 619 C CA . GLY A 1 89 ? -4.629 5.849 7.567 1.00 93.88 89 GLY A CA 1
ATOM 620 C C . GLY A 1 89 ? -4.216 5.694 6.100 1.00 93.88 89 GLY A C 1
ATOM 621 O O . GLY A 1 89 ? -5.041 5.823 5.203 1.00 93.88 89 GLY A O 1
ATOM 622 N N . LEU A 1 90 ? -2.938 5.397 5.852 1.00 93.62 90 LEU A N 1
ATOM 623 C CA . LEU A 1 90 ? -2.404 5.083 4.521 1.00 93.62 90 LEU A CA 1
ATOM 624 C C . LEU A 1 90 ? -1.900 3.644 4.503 1.00 93.62 90 LEU A C 1
ATOM 626 O O . LEU A 1 90 ? -1.351 3.194 5.504 1.00 93.62 90 LEU A O 1
ATOM 630 N N . ASN A 1 91 ? -2.050 2.952 3.369 1.00 95.75 91 ASN A N 1
ATOM 631 C CA . ASN A 1 91 ? -1.632 1.554 3.178 1.00 95.75 91 ASN A CA 1
ATOM 632 C C . ASN A 1 91 ? -2.168 0.600 4.267 1.00 95.75 91 ASN A C 1
ATOM 634 O O . ASN A 1 91 ? -1.471 -0.320 4.701 1.00 95.75 91 ASN A O 1
ATOM 638 N N . CYS A 1 92 ? -3.395 0.838 4.735 1.00 97.50 92 CYS A N 1
ATOM 639 C CA . CYS A 1 92 ? -4.038 -0.004 5.735 1.00 97.50 92 CYS A CA 1
ATOM 640 C C . CYS A 1 92 ? -4.542 -1.308 5.107 1.00 97.50 92 CYS A C 1
ATOM 642 O O . CYS A 1 92 ? -5.066 -1.306 3.996 1.00 97.50 92 CYS A O 1
ATOM 644 N N . GLU A 1 93 ? -4.439 -2.405 5.848 1.00 97.69 93 GLU A N 1
ATOM 645 C CA . GLU A 1 93 ? -5.111 -3.669 5.529 1.00 97.69 93 GLU A CA 1
ATOM 646 C C . GLU A 1 93 ? -6.471 -3.733 6.232 1.00 97.69 93 GLU A C 1
ATOM 648 O O . GLU A 1 93 ? -7.510 -3.961 5.615 1.00 97.69 93 GLU A O 1
ATOM 653 N N . THR A 1 94 ? -6.479 -3.411 7.524 1.00 98.19 94 THR A N 1
ATOM 654 C CA . THR A 1 94 ? -7.695 -3.204 8.312 1.00 98.19 94 THR A CA 1
ATOM 655 C C . THR A 1 94 ? -7.680 -1.829 8.959 1.00 98.19 94 THR A C 1
ATOM 657 O O . THR A 1 94 ? -6.610 -1.262 9.200 1.00 98.19 94 THR A O 1
ATOM 660 N N . CYS A 1 95 ? -8.856 -1.303 9.294 1.00 97.94 95 CYS A N 1
ATOM 661 C CA . CYS A 1 95 ? -8.951 -0.113 10.133 1.00 97.94 95 CYS A CA 1
ATOM 662 C C . CYS A 1 95 ? -8.932 -0.457 11.624 1.00 97.94 95 CYS A C 1
ATOM 664 O O . CYS A 1 95 ? -9.180 -1.597 12.026 1.00 97.94 95 CYS A O 1
ATOM 666 N N . ASP A 1 96 ? -8.629 0.544 12.447 1.00 96.12 96 ASP A N 1
ATOM 667 C CA . ASP A 1 96 ? -8.879 0.496 13.882 1.00 96.12 96 ASP A CA 1
ATOM 668 C C . ASP A 1 96 ? -10.389 0.443 14.190 1.00 96.12 96 ASP A C 1
ATOM 670 O O . ASP A 1 96 ? -11.247 0.544 13.310 1.00 96.12 96 ASP A O 1
ATOM 674 N N . SER A 1 97 ? -10.737 0.287 15.469 1.00 93.94 97 SER A N 1
ATOM 675 C CA . SER A 1 97 ? -12.136 0.185 15.906 1.00 93.94 97 SER A CA 1
ATOM 676 C C . SER A 1 97 ? -12.979 1.429 15.609 1.00 93.94 97 SER A C 1
ATOM 678 O O . SER A 1 97 ? -14.204 1.346 15.636 1.00 93.94 97 SER A O 1
ATOM 680 N N . LEU A 1 98 ? -12.341 2.579 15.374 1.00 92.12 98 LEU A N 1
ATOM 681 C CA . LEU A 1 98 ? -13.004 3.852 15.087 1.00 92.12 98 LEU A CA 1
ATOM 682 C C . LEU A 1 98 ? -13.026 4.177 13.587 1.00 92.12 98 LEU A C 1
ATOM 684 O O . LEU A 1 98 ? -13.649 5.157 13.190 1.00 92.12 98 LEU A O 1
ATOM 688 N N . SER A 1 99 ? -12.386 3.351 12.755 1.00 91.69 99 SER A N 1
ATOM 689 C CA . SER A 1 99 ? -12.181 3.597 11.324 1.00 91.69 99 SER A CA 1
ATOM 690 C C . SER A 1 99 ? -11.476 4.923 11.013 1.00 91.69 99 SER A C 1
ATOM 692 O O . SER A 1 99 ? -11.720 5.525 9.967 1.00 91.69 99 SER A O 1
ATOM 694 N N . THR A 1 100 ? -10.606 5.377 11.921 1.00 94.19 100 THR A N 1
ATOM 695 C CA . THR A 1 100 ? -9.863 6.647 11.807 1.00 94.19 100 THR A CA 1
ATOM 696 C C . THR A 1 100 ? -8.387 6.468 11.469 1.00 94.19 100 THR A C 1
ATOM 698 O O . THR A 1 100 ? -7.738 7.415 11.011 1.00 94.19 100 THR A O 1
ATOM 701 N N . ASP A 1 101 ? -7.851 5.268 11.690 1.00 96.00 101 ASP A N 1
ATOM 702 C CA . ASP A 1 101 ? -6.479 4.908 11.347 1.00 96.00 101 ASP A CA 1
ATOM 703 C C . ASP A 1 101 ? -6.359 3.422 10.979 1.00 96.00 101 ASP A C 1
ATOM 705 O O . ASP A 1 101 ? -7.327 2.660 11.057 1.00 96.00 101 ASP A O 1
ATOM 709 N N . CYS A 1 102 ? -5.158 2.990 10.590 1.00 97.81 102 CYS A N 1
ATOM 710 C CA . CYS A 1 102 ? -4.882 1.587 10.315 1.00 97.81 102 CYS A CA 1
ATOM 711 C C . CYS A 1 102 ? -4.873 0.756 11.609 1.00 97.81 102 CYS A C 1
ATOM 713 O O . CYS A 1 102 ? -4.060 0.977 12.517 1.00 97.81 102 CYS A O 1
ATOM 715 N N . GLY A 1 103 ? -5.682 -0.299 11.646 1.00 97.06 103 GLY A N 1
ATOM 716 C CA . GLY A 1 103 ? -5.544 -1.384 12.613 1.00 97.06 103 GLY A CA 1
ATOM 717 C C . GLY A 1 103 ? -4.282 -2.186 12.299 1.00 97.06 103 GLY A C 1
ATOM 718 O O . GLY A 1 103 ? -3.340 -2.220 13.098 1.00 97.06 103 GLY A O 1
ATOM 719 N N . THR A 1 104 ? -4.226 -2.723 11.080 1.00 97.88 104 THR A N 1
ATOM 720 C CA . THR A 1 104 ? -3.086 -3.462 10.514 1.00 97.88 104 THR A CA 1
ATOM 721 C C . THR A 1 104 ? -2.622 -2.835 9.197 1.00 97.88 104 THR A C 1
ATOM 723 O O . THR A 1 104 ? -3.377 -2.124 8.531 1.00 97.88 104 THR A O 1
ATOM 726 N N . CYS A 1 105 ? -1.355 -3.051 8.846 1.00 97.94 105 CYS A N 1
ATOM 727 C CA . CYS A 1 105 ? -0.763 -2.550 7.609 1.00 97.94 105 CYS A CA 1
ATOM 728 C C . CYS A 1 105 ? -0.880 -3.585 6.497 1.00 97.94 105 CYS A C 1
ATOM 730 O O . CYS A 1 105 ? -0.758 -4.775 6.770 1.00 97.94 105 CYS A O 1
ATOM 732 N N . LEU A 1 106 ? -1.021 -3.125 5.251 1.00 96.75 106 LEU A N 1
ATOM 733 C CA . LEU A 1 106 ? -0.881 -3.992 4.084 1.00 96.75 106 LEU A CA 1
ATOM 734 C C . LEU A 1 106 ? 0.419 -4.787 4.145 1.00 96.75 106 LEU A C 1
ATOM 736 O O . LEU A 1 106 ? 1.458 -4.298 4.601 1.00 96.75 106 LEU A O 1
ATOM 740 N N . LYS A 1 107 ? 0.372 -6.007 3.612 1.00 94.88 107 LYS A N 1
ATOM 741 C CA . LYS A 1 107 ? 1.553 -6.853 3.473 1.00 94.88 107 LYS A CA 1
ATOM 742 C C . LYS A 1 107 ? 2.699 -6.087 2.805 1.00 94.88 107 LYS A C 1
ATOM 744 O O . LYS A 1 107 ? 2.522 -5.482 1.751 1.00 94.88 107 LYS A O 1
ATOM 749 N N . GLY A 1 108 ? 3.873 -6.142 3.429 1.00 93.38 108 GLY A N 1
ATOM 750 C CA . GLY A 1 108 ? 5.059 -5.404 2.996 1.00 93.38 108 GLY A CA 1
ATOM 751 C C . GLY A 1 108 ? 5.263 -4.060 3.690 1.00 93.38 108 GLY A C 1
ATOM 752 O O . GLY A 1 108 ? 6.334 -3.475 3.540 1.00 93.38 108 GLY A O 1
ATOM 753 N N . TYR A 1 109 ? 4.287 -3.588 4.470 1.00 96.62 109 TYR A N 1
ATOM 754 C CA . TYR A 1 109 ? 4.357 -2.337 5.219 1.00 96.62 109 TYR A CA 1
ATOM 755 C C . TYR A 1 109 ? 4.383 -2.567 6.730 1.00 96.62 109 TYR A C 1
ATOM 757 O O . TYR A 1 109 ? 3.807 -3.509 7.269 1.00 96.62 109 TYR A O 1
ATOM 765 N N . SER A 1 110 ? 5.033 -1.642 7.423 1.00 96.94 110 SER A N 1
ATOM 766 C CA . SER A 1 110 ? 5.086 -1.521 8.874 1.00 96.94 110 SER A CA 1
ATOM 767 C C . SER A 1 110 ? 4.780 -0.087 9.293 1.00 96.94 110 SER A C 1
ATOM 769 O O . SER A 1 110 ? 4.945 0.860 8.514 1.00 96.94 110 SER A O 1
ATOM 771 N N . LYS A 1 111 ? 4.294 0.057 10.529 1.00 96.31 111 LYS A N 1
ATOM 772 C CA . LYS A 1 111 ? 3.998 1.357 11.128 1.00 96.31 111 LYS A CA 1
ATOM 773 C C . LYS A 1 111 ? 5.290 2.142 11.368 1.00 96.31 111 LYS A C 1
ATOM 775 O O . LYS A 1 111 ? 6.266 1.585 11.866 1.00 96.31 111 LYS A O 1
ATOM 780 N N . ASP A 1 112 ? 5.273 3.425 11.031 1.00 94.75 112 ASP A N 1
ATOM 781 C CA . ASP A 1 112 ? 6.293 4.391 11.423 1.00 94.75 112 ASP A CA 1
ATOM 782 C C . ASP A 1 112 ? 6.096 4.860 12.876 1.00 94.75 112 ASP A C 1
ATOM 784 O O . ASP A 1 112 ? 5.204 4.394 13.590 1.00 94.75 112 ASP A O 1
ATOM 788 N N . SER A 1 113 ? 6.917 5.812 13.330 1.00 95.19 113 SER A N 1
ATOM 789 C CA . SER A 1 113 ? 6.803 6.392 14.677 1.00 95.19 113 SER A CA 1
ATOM 790 C C . SER A 1 113 ? 5.489 7.142 14.926 1.00 95.19 113 SER A C 1
ATOM 792 O O . SER A 1 113 ? 5.158 7.414 16.077 1.00 95.19 113 SER A O 1
ATOM 794 N N . ASN A 1 114 ? 4.751 7.488 13.868 1.00 92.12 114 ASN A N 1
ATOM 795 C CA . ASN A 1 114 ? 3.444 8.143 13.923 1.00 92.12 114 ASN A CA 1
ATOM 796 C C . ASN A 1 114 ? 2.294 7.144 13.728 1.00 92.12 114 ASN A C 1
ATOM 798 O O . ASN A 1 114 ? 1.160 7.557 13.492 1.00 92.12 114 ASN A O 1
ATOM 802 N N . GLN A 1 115 ? 2.577 5.840 13.819 1.00 92.25 115 GLN A N 1
ATOM 803 C CA . GLN A 1 115 ? 1.619 4.750 13.644 1.00 92.25 115 GLN A CA 1
ATOM 804 C C . GLN A 1 115 ? 1.051 4.604 12.217 1.00 92.25 115 GLN A C 1
ATOM 806 O O . GLN A 1 115 ? 0.080 3.868 12.029 1.00 92.25 115 GLN A O 1
ATOM 811 N N . LYS A 1 116 ? 1.671 5.225 11.203 1.00 93.38 116 LYS A N 1
ATOM 812 C CA . LYS A 1 116 ? 1.252 5.153 9.791 1.00 93.38 116 LYS A CA 1
ATOM 813 C C . LYS A 1 116 ? 2.004 4.063 9.039 1.00 93.38 116 LYS A C 1
ATOM 815 O O . LYS A 1 116 ? 3.209 3.911 9.208 1.00 93.38 116 LYS A O 1
ATOM 820 N N . CYS A 1 117 ? 1.323 3.320 8.169 1.00 97.00 117 CYS A N 1
ATOM 821 C CA . CYS A 1 117 ? 1.929 2.222 7.410 1.00 97.00 117 CYS A CA 1
ATOM 822 C C . CYS A 1 117 ? 2.750 2.742 6.218 1.00 97.00 117 CYS A C 1
ATOM 824 O O . CYS A 1 117 ? 2.327 2.671 5.065 1.00 97.00 117 CYS A O 1
ATOM 826 N N . LEU A 1 118 ? 3.920 3.317 6.502 1.00 95.00 118 LEU A N 1
ATOM 827 C CA . LEU A 1 118 ? 4.772 3.988 5.510 1.00 95.00 118 LEU A CA 1
ATOM 828 C C . LEU A 1 118 ? 6.151 3.341 5.345 1.00 95.00 118 LEU A C 1
ATOM 830 O O . LEU A 1 118 ? 6.846 3.646 4.381 1.00 95.00 118 LEU A O 1
ATOM 834 N N . ILE A 1 119 ? 6.554 2.453 6.256 1.00 95.81 119 ILE A N 1
ATOM 835 C CA . ILE A 1 119 ? 7.881 1.829 6.229 1.00 95.81 119 ILE A CA 1
ATOM 836 C C . ILE A 1 119 ? 7.778 0.453 5.580 1.00 95.81 119 ILE A C 1
ATOM 838 O O . ILE A 1 119 ? 6.978 -0.367 6.026 1.00 95.81 119 ILE A O 1
ATOM 842 N N . CYS A 1 120 ? 8.617 0.151 4.588 1.00 95.75 120 CYS A N 1
ATOM 843 C CA . CYS A 1 120 ? 8.685 -1.204 4.045 1.00 95.75 120 CYS A CA 1
ATOM 844 C C . CYS A 1 120 ? 9.286 -2.180 5.065 1.00 95.75 120 CYS A C 1
ATOM 846 O O . CYS A 1 120 ? 10.331 -1.912 5.657 1.00 95.75 120 CYS A O 1
ATOM 848 N N . THR A 1 121 ? 8.631 -3.321 5.274 1.00 95.75 121 THR A N 1
ATOM 849 C CA . THR A 1 121 ? 9.141 -4.389 6.148 1.00 95.75 121 THR A CA 1
ATOM 850 C C . THR A 1 121 ? 10.397 -5.037 5.566 1.00 95.75 121 THR A C 1
ATOM 852 O O . THR A 1 121 ? 10.644 -4.962 4.365 1.00 95.75 121 THR A O 1
ATOM 855 N N . SER A 1 122 ? 11.160 -5.748 6.401 1.00 91.94 122 SER A N 1
ATOM 856 C CA . SER A 1 122 ? 12.310 -6.540 5.940 1.00 91.94 122 SER A CA 1
ATOM 857 C C . SER A 1 122 ? 11.941 -7.459 4.762 1.00 91.94 122 SER A C 1
ATOM 859 O O . SER A 1 122 ? 10.885 -8.094 4.775 1.00 91.94 122 SER A O 1
ATOM 861 N N . GLY A 1 123 ? 12.797 -7.505 3.737 1.00 87.56 123 GLY A N 1
ATOM 862 C CA . GLY A 1 123 ? 12.560 -8.241 2.486 1.00 87.56 123 GLY A CA 1
ATOM 863 C C . GLY A 1 123 ? 11.689 -7.514 1.451 1.00 87.56 123 GLY A C 1
ATOM 864 O O . GLY A 1 123 ? 11.434 -8.067 0.379 1.00 87.56 123 GLY A O 1
ATOM 865 N N . TYR A 1 124 ? 11.238 -6.292 1.758 1.00 90.38 124 TYR A N 1
ATOM 866 C CA . TYR A 1 124 ? 10.518 -5.420 0.835 1.00 90.38 124 TYR A CA 1
ATOM 867 C C . TYR A 1 124 ? 11.325 -4.153 0.550 1.00 90.38 124 TYR A C 1
ATOM 869 O O . TYR A 1 124 ? 12.041 -3.630 1.403 1.00 90.38 124 TYR A O 1
ATOM 877 N N . THR A 1 125 ? 11.170 -3.630 -0.659 1.00 87.50 125 THR A N 1
ATOM 878 C CA . THR A 1 125 ? 11.816 -2.415 -1.145 1.00 87.50 125 THR A CA 1
ATOM 879 C C . THR A 1 125 ? 10.757 -1.463 -1.678 1.00 87.50 125 THR A C 1
ATOM 881 O O . THR A 1 125 ? 9.774 -1.880 -2.297 1.00 87.50 125 THR A O 1
ATOM 884 N N . GLN A 1 126 ? 10.957 -0.171 -1.431 1.00 88.31 126 GLN A N 1
ATOM 885 C CA . GLN A 1 126 ? 10.061 0.864 -1.919 1.00 88.31 126 GLN A CA 1
ATOM 886 C C . GLN A 1 126 ? 10.319 1.137 -3.405 1.00 88.31 126 GLN A C 1
ATOM 888 O O . GLN A 1 126 ? 11.434 1.486 -3.792 1.00 88.31 126 GLN A O 1
ATOM 893 N N . ILE A 1 127 ? 9.279 1.022 -4.230 1.00 82.00 127 ILE A N 1
ATOM 894 C CA . ILE A 1 127 ? 9.285 1.452 -5.632 1.00 82.00 127 ILE A CA 1
ATOM 895 C C . ILE A 1 127 ? 8.140 2.437 -5.815 1.00 82.00 127 ILE A C 1
ATOM 897 O O . ILE A 1 127 ? 6.970 2.083 -5.674 1.00 82.00 127 ILE A O 1
ATOM 901 N N . GLY A 1 128 ? 8.473 3.692 -6.112 1.00 82.00 128 GLY A N 1
ATOM 902 C CA . GLY A 1 128 ? 7.484 4.765 -6.085 1.00 82.00 128 GLY A CA 1
ATOM 903 C C . GLY A 1 128 ? 6.837 4.858 -4.700 1.00 82.00 128 GLY A C 1
ATOM 904 O O . GLY A 1 128 ? 7.517 5.098 -3.703 1.00 82.00 128 GLY A O 1
ATOM 905 N N . THR A 1 129 ? 5.524 4.649 -4.629 1.00 82.12 129 THR A N 1
ATOM 906 C CA . THR A 1 129 ? 4.752 4.704 -3.377 1.00 82.12 129 THR A CA 1
ATOM 907 C C . THR A 1 129 ? 4.464 3.332 -2.771 1.00 82.12 129 THR A C 1
ATOM 909 O O . THR A 1 129 ? 3.807 3.271 -1.730 1.00 82.12 129 THR A O 1
ATOM 912 N N . ILE A 1 130 ? 4.922 2.241 -3.399 1.00 88.38 130 ILE A N 1
ATOM 913 C CA . ILE A 1 130 ? 4.597 0.884 -2.959 1.00 88.38 130 ILE A CA 1
ATOM 914 C C . ILE A 1 130 ? 5.779 0.112 -2.385 1.00 88.38 130 ILE A C 1
ATOM 916 O O . ILE A 1 130 ? 6.896 0.213 -2.886 1.00 88.38 130 ILE A O 1
ATOM 920 N N . CYS A 1 131 ? 5.523 -0.681 -1.345 1.00 91.75 131 CYS A N 1
ATOM 921 C CA . CYS A 1 131 ? 6.477 -1.647 -0.807 1.00 91.75 131 CYS A CA 1
ATOM 922 C C . CYS A 1 131 ? 6.258 -3.003 -1.477 1.00 91.75 131 CYS A C 1
ATOM 924 O O . CYS A 1 131 ? 5.189 -3.595 -1.348 1.00 91.75 131 CYS A O 1
ATOM 926 N N . THR A 1 132 ? 7.273 -3.512 -2.171 1.00 85.44 132 THR A N 1
ATOM 927 C CA . THR A 1 132 ? 7.206 -4.799 -2.881 1.00 85.44 132 THR A CA 1
ATOM 928 C C . THR A 1 132 ? 8.372 -5.699 -2.520 1.00 85.44 132 THR A C 1
ATOM 930 O O . THR A 1 132 ? 9.428 -5.211 -2.131 1.00 85.44 132 THR A O 1
ATOM 933 N N . LEU A 1 133 ? 8.181 -7.012 -2.639 1.00 81.50 133 LEU A N 1
ATOM 934 C CA . LEU A 1 133 ? 9.235 -8.001 -2.413 1.00 81.50 133 LEU A CA 1
ATOM 935 C C . LEU A 1 133 ? 10.457 -7.680 -3.275 1.00 81.50 133 LEU A C 1
ATOM 937 O O . LEU A 1 133 ? 10.336 -7.509 -4.489 1.00 81.50 133 LEU A O 1
ATOM 941 N N . SER A 1 134 ? 11.639 -7.667 -2.662 1.00 69.56 134 SER A N 1
ATOM 942 C CA . SER A 1 134 ? 12.889 -7.346 -3.362 1.00 69.56 134 SER A CA 1
ATOM 943 C C . SER A 1 134 ? 13.197 -8.316 -4.510 1.00 69.56 134 SER A C 1
ATOM 945 O O . SER A 1 134 ? 13.856 -7.930 -5.462 1.00 69.56 134 SER A O 1
ATOM 947 N N . THR A 1 135 ? 12.663 -9.544 -4.483 1.00 65.38 135 THR A N 1
ATOM 948 C CA . THR A 1 135 ? 12.794 -10.529 -5.576 1.00 65.38 135 THR A CA 1
ATOM 949 C C . THR A 1 135 ? 12.027 -10.151 -6.844 1.00 65.38 135 THR A C 1
ATOM 951 O O . THR A 1 135 ? 12.312 -10.690 -7.908 1.00 65.38 135 THR A O 1
ATOM 954 N N . ASN A 1 136 ? 11.046 -9.247 -6.746 1.00 57.16 136 ASN A N 1
ATOM 955 C CA . ASN A 1 136 ? 10.343 -8.695 -7.908 1.00 57.16 136 ASN A CA 1
ATOM 956 C C . ASN A 1 136 ? 11.145 -7.567 -8.580 1.00 57.16 136 ASN A C 1
ATOM 958 O O . ASN A 1 136 ? 10.692 -6.996 -9.572 1.00 57.16 136 ASN A O 1
ATOM 962 N N . ILE A 1 137 ? 12.316 -7.237 -8.028 1.00 58.22 137 ILE A N 1
ATOM 963 C CA . ILE A 1 137 ? 13.243 -6.236 -8.536 1.00 58.22 137 ILE A CA 1
ATOM 964 C C . ILE A 1 137 ? 14.503 -6.973 -8.997 1.00 58.22 137 ILE A C 1
ATOM 966 O O . ILE A 1 137 ? 15.049 -7.779 -8.240 1.00 58.22 137 ILE A O 1
ATOM 970 N N . PRO A 1 138 ? 15.011 -6.698 -10.205 1.00 50.50 138 PRO A N 1
ATOM 971 C CA . PRO A 1 138 ? 16.385 -7.044 -10.538 1.00 50.50 138 PRO A CA 1
ATOM 972 C C . PRO A 1 138 ? 17.332 -6.486 -9.464 1.00 50.50 138 PRO A C 1
ATOM 974 O O . PRO A 1 138 ? 17.282 -5.293 -9.165 1.00 50.50 138 PRO A O 1
ATOM 977 N N . SER A 1 139 ? 18.141 -7.347 -8.842 1.00 44.75 139 SER A N 1
ATOM 978 C CA . SER A 1 139 ? 18.951 -6.988 -7.669 1.00 44.75 139 SER A CA 1
ATOM 979 C C . SER A 1 139 ? 19.840 -5.755 -7.926 1.00 44.75 139 SER A C 1
ATOM 981 O O . SER A 1 139 ? 20.616 -5.770 -8.884 1.00 44.75 139 SER A O 1
ATOM 983 N N . PRO A 1 140 ? 19.786 -4.709 -7.077 1.00 46.25 140 PRO A N 1
ATOM 984 C CA . PRO A 1 140 ? 20.675 -3.551 -7.172 1.00 46.25 140 PRO A CA 1
ATOM 985 C C . PRO A 1 140 ? 22.119 -3.832 -6.712 1.00 46.25 140 PRO A C 1
ATOM 987 O O . PRO A 1 140 ? 22.987 -3.000 -6.958 1.00 46.25 140 PRO A O 1
ATOM 990 N N . ASP A 1 141 ? 22.390 -4.992 -6.098 1.00 46.91 141 ASP A N 1
ATOM 991 C CA . ASP A 1 141 ? 23.717 -5.383 -5.586 1.00 46.91 141 ASP A CA 1
ATOM 992 C C . ASP A 1 141 ? 24.595 -6.130 -6.609 1.00 46.91 141 ASP A C 1
ATOM 994 O O . ASP A 1 141 ? 25.626 -6.699 -6.247 1.00 46.91 141 ASP A O 1
ATOM 998 N N . GLN A 1 142 ? 24.235 -6.151 -7.897 1.00 49.06 142 GLN A N 1
ATOM 999 C CA . GLN A 1 142 ? 25.189 -6.629 -8.899 1.00 49.06 142 GLN A CA 1
ATOM 1000 C C . GLN A 1 142 ? 26.306 -5.596 -9.086 1.00 49.06 142 GLN A C 1
ATOM 1002 O O . GLN A 1 142 ? 26.096 -4.537 -9.682 1.00 49.06 142 GLN A O 1
ATOM 1007 N N . ASP A 1 143 ? 27.496 -5.929 -8.572 1.00 47.81 143 ASP A N 1
ATOM 1008 C CA . ASP A 1 143 ? 28.738 -5.191 -8.804 1.00 47.81 143 ASP A CA 1
ATOM 1009 C C . ASP A 1 143 ? 28.868 -4.872 -10.310 1.00 47.81 143 ASP A C 1
ATOM 1011 O O . ASP A 1 143 ? 28.785 -5.780 -11.146 1.00 47.81 143 ASP A O 1
ATOM 1015 N N . PRO A 1 144 ? 29.073 -3.596 -10.693 1.00 49.19 144 PRO A N 1
ATOM 1016 C CA . PRO A 1 144 ? 29.268 -3.184 -12.081 1.00 49.19 144 PRO A CA 1
ATOM 1017 C C . PRO A 1 144 ? 30.348 -3.970 -12.845 1.00 49.19 144 PRO A C 1
ATOM 1019 O O . PRO A 1 144 ? 30.323 -3.989 -14.081 1.00 49.19 144 PRO A O 1
ATOM 1022 N N . ASN A 1 145 ? 31.271 -4.615 -12.129 1.00 49.50 145 ASN A N 1
ATOM 1023 C CA . ASN A 1 145 ? 32.411 -5.339 -12.678 1.00 49.50 145 ASN A CA 1
ATOM 1024 C C . ASN A 1 145 ? 32.299 -6.866 -12.582 1.00 49.50 145 ASN A C 1
ATOM 1026 O O . ASN A 1 145 ? 33.236 -7.537 -13.013 1.00 49.50 145 ASN A O 1
ATOM 1030 N N . ASP A 1 146 ? 31.205 -7.424 -12.052 1.00 50.09 146 ASP A N 1
ATOM 1031 C CA . ASP A 1 146 ? 31.036 -8.880 -12.018 1.00 50.09 146 ASP A CA 1
ATOM 1032 C C . ASP A 1 146 ? 30.711 -9.410 -13.433 1.00 50.09 146 ASP A C 1
ATOM 1034 O O . ASP A 1 146 ? 29.696 -9.013 -14.024 1.00 50.09 146 ASP A O 1
ATOM 1038 N N . PRO A 1 147 ? 31.563 -10.259 -14.041 1.00 44.41 147 PRO A N 1
ATOM 1039 C CA . PRO A 1 147 ? 31.298 -10.840 -15.348 1.00 44.41 147 PRO A CA 1
ATOM 1040 C C . PRO A 1 147 ? 30.102 -11.792 -15.261 1.00 44.41 147 PRO A C 1
ATOM 1042 O O . PRO A 1 147 ? 30.196 -12.905 -14.744 1.00 44.41 147 PRO A O 1
ATOM 1045 N N . PHE A 1 148 ? 28.968 -11.367 -15.815 1.00 44.16 148 PHE A N 1
ATOM 1046 C CA . PHE A 1 148 ? 27.766 -12.190 -15.884 1.00 44.16 148 PHE A CA 1
ATOM 1047 C C . PHE A 1 148 ? 28.048 -13.491 -16.653 1.00 44.16 148 PHE A C 1
ATOM 1049 O O . PHE A 1 148 ? 28.249 -13.485 -17.869 1.00 44.16 148 PHE A O 1
ATOM 1056 N N . THR A 1 149 ? 28.063 -14.617 -15.940 1.00 37.06 149 THR A N 1
ATOM 1057 C CA . THR A 1 149 ? 28.114 -15.963 -16.520 1.00 37.06 149 THR A CA 1
ATOM 1058 C C . THR A 1 149 ? 26.693 -16.530 -16.553 1.00 37.06 149 THR A C 1
ATOM 1060 O O . THR A 1 149 ? 26.123 -16.828 -15.503 1.00 37.06 149 THR A O 1
ATOM 1063 N N . PRO A 1 150 ? 26.067 -16.673 -17.736 1.00 37.97 150 PRO A N 1
ATOM 1064 C CA . PRO A 1 150 ? 24.733 -17.240 -17.824 1.00 37.97 150 PRO A CA 1
ATOM 1065 C C . PRO A 1 150 ? 24.814 -18.759 -17.651 1.00 37.97 150 PRO A C 1
ATOM 1067 O O . PRO A 1 150 ? 25.211 -19.477 -18.566 1.00 37.97 150 PRO A O 1
ATOM 1070 N N . GLY A 1 151 ? 24.397 -19.247 -16.483 1.00 37.72 151 GLY A N 1
ATOM 1071 C CA . GLY A 1 151 ? 23.989 -20.639 -16.308 1.00 37.72 151 GLY A CA 1
ATOM 1072 C C . GLY A 1 151 ? 24.725 -21.410 -15.220 1.00 37.72 151 GLY A C 1
ATOM 1073 O O . GLY A 1 151 ? 25.694 -22.105 -15.492 1.00 37.72 151 GLY A O 1
ATOM 1074 N N . ALA A 1 152 ? 24.162 -21.391 -14.019 1.00 32.41 152 ALA A N 1
ATOM 1075 C CA . ALA A 1 152 ? 23.952 -22.569 -13.182 1.00 32.41 152 ALA A CA 1
ATOM 1076 C C . ALA A 1 152 ? 23.027 -22.128 -12.047 1.00 32.41 152 ALA A C 1
ATOM 1078 O O . ALA A 1 152 ? 23.307 -21.141 -11.374 1.00 32.41 152 ALA A O 1
ATOM 1079 N N . GLY A 1 153 ? 21.900 -22.816 -11.860 1.00 49.41 153 GLY A N 1
ATOM 1080 C CA . GLY A 1 153 ? 21.145 -22.666 -10.624 1.00 49.41 153 GLY A CA 1
ATOM 1081 C C . GLY A 1 153 ? 22.047 -23.113 -9.485 1.00 49.41 153 GLY A C 1
ATOM 1082 O O . GLY A 1 153 ? 22.340 -24.304 -9.392 1.00 49.41 153 GLY A O 1
ATOM 1083 N N . ASP A 1 154 ? 22.513 -22.167 -8.676 1.00 36.81 154 ASP A N 1
ATOM 1084 C CA . ASP A 1 154 ? 23.314 -22.477 -7.503 1.00 36.81 154 ASP A CA 1
ATOM 1085 C C . ASP A 1 154 ? 22.415 -22.438 -6.273 1.00 36.81 154 ASP A C 1
ATOM 1087 O O . ASP A 1 154 ? 21.715 -21.461 -5.989 1.00 36.81 154 ASP A O 1
ATOM 1091 N N . LYS A 1 155 ? 22.387 -23.593 -5.618 1.00 45.78 155 LYS A N 1
ATOM 1092 C CA . LYS A 1 155 ? 21.782 -23.820 -4.316 1.00 45.78 155 LYS A CA 1
ATOM 1093 C C . LYS A 1 155 ? 22.677 -23.164 -3.269 1.00 45.78 155 LYS A C 1
ATOM 1095 O O . LYS A 1 155 ? 23.874 -23.037 -3.483 1.00 45.78 155 LYS A O 1
ATOM 1100 N N . ASP A 1 156 ? 22.085 -22.823 -2.134 1.00 48.44 156 ASP A N 1
ATOM 1101 C CA . ASP A 1 156 ? 22.777 -22.595 -0.867 1.00 48.44 156 ASP A CA 1
ATOM 1102 C C . ASP A 1 156 ? 23.978 -21.638 -0.917 1.00 48.44 156 ASP A C 1
ATOM 1104 O O . ASP A 1 156 ? 25.140 -22.030 -1.014 1.00 48.44 156 ASP A O 1
ATOM 1108 N N . LYS A 1 157 ? 23.698 -20.354 -0.687 1.00 39.84 157 LYS A N 1
ATOM 1109 C CA . LYS A 1 157 ? 24.636 -19.505 0.048 1.00 39.84 157 LYS A CA 1
ATOM 1110 C C . LYS A 1 157 ? 23.918 -18.888 1.231 1.00 39.84 157 LYS A C 1
ATOM 1112 O O . LYS A 1 157 ? 23.464 -17.747 1.186 1.00 39.84 157 LYS A O 1
ATOM 1117 N N . ASP A 1 158 ? 23.871 -19.669 2.306 1.00 44.81 158 ASP A N 1
ATOM 1118 C CA . ASP A 1 158 ? 23.902 -19.128 3.656 1.00 44.81 158 ASP A CA 1
ATOM 1119 C C . ASP A 1 158 ? 25.168 -18.276 3.767 1.00 44.81 158 ASP A C 1
ATOM 1121 O O . ASP A 1 158 ? 26.271 -18.755 4.037 1.00 44.81 158 ASP A O 1
ATOM 1125 N N . SER A 1 159 ? 25.019 -16.989 3.469 1.00 43.72 159 SER A N 1
ATOM 1126 C CA . SER A 1 159 ? 26.053 -16.011 3.742 1.00 43.72 159 SER A CA 1
ATOM 1127 C C . SER A 1 159 ? 26.034 -15.776 5.246 1.00 43.72 159 SER A C 1
ATOM 1129 O O . SER A 1 159 ? 25.314 -14.925 5.767 1.00 43.72 159 SER A O 1
ATOM 1131 N N . GLU A 1 160 ? 26.831 -16.580 5.946 1.00 44.94 160 GLU A N 1
ATOM 1132 C CA . GLU A 1 160 ? 27.370 -16.254 7.255 1.00 44.94 160 GLU A CA 1
ATOM 1133 C C . GLU A 1 160 ? 28.016 -14.868 7.142 1.00 44.94 160 GLU A C 1
ATOM 1135 O O . GLU A 1 160 ? 29.137 -14.699 6.656 1.00 44.94 160 GLU A O 1
ATOM 1140 N N . VAL A 1 161 ? 27.267 -13.841 7.544 1.00 46.69 161 VAL A N 1
ATOM 1141 C CA . VAL A 1 161 ? 27.803 -12.501 7.745 1.00 46.69 161 VAL A CA 1
ATOM 1142 C C . VAL A 1 161 ? 28.729 -12.603 8.947 1.00 46.69 161 VAL A C 1
ATOM 1144 O O . VAL A 1 161 ? 28.334 -12.402 10.096 1.00 46.69 161 VAL A O 1
ATOM 1147 N N . LYS A 1 162 ? 29.993 -12.931 8.676 1.00 43.47 162 LYS A N 1
ATOM 1148 C CA . LYS A 1 162 ? 31.093 -12.748 9.614 1.00 43.47 162 LYS A CA 1
ATOM 1149 C C . LYS A 1 162 ? 31.315 -11.248 9.769 1.00 43.47 162 LYS A C 1
ATOM 1151 O O . LYS A 1 162 ? 32.174 -10.639 9.133 1.00 43.47 162 LYS A O 1
ATOM 1156 N N . ALA A 1 163 ? 30.474 -10.643 10.598 1.00 47.62 163 ALA A N 1
ATOM 1157 C CA . ALA A 1 163 ? 30.604 -9.269 11.021 1.00 47.62 163 ALA A CA 1
ATOM 1158 C C . ALA A 1 163 ? 31.852 -9.166 11.905 1.00 47.62 163 ALA A C 1
ATOM 1160 O O . ALA A 1 163 ? 31.815 -9.420 13.108 1.00 47.62 163 ALA A O 1
ATOM 1161 N N . ASN A 1 164 ? 32.978 -8.784 11.304 1.00 40.44 164 ASN A N 1
ATOM 1162 C CA . ASN A 1 164 ? 34.109 -8.244 12.048 1.00 40.44 164 ASN A CA 1
ATOM 1163 C C . ASN A 1 164 ? 33.725 -6.839 12.534 1.00 40.44 164 ASN A C 1
ATOM 1165 O O . ASN A 1 164 ? 34.150 -5.830 11.973 1.00 40.44 164 ASN A O 1
ATOM 1169 N N . ILE A 1 165 ? 32.885 -6.778 13.566 1.00 48.28 165 ILE A N 1
ATOM 1170 C CA . ILE A 1 165 ? 32.665 -5.556 14.333 1.00 48.28 165 ILE A CA 1
ATOM 1171 C C . ILE A 1 165 ? 33.754 -5.531 15.396 1.00 48.28 165 ILE A C 1
ATOM 1173 O O . ILE A 1 165 ? 33.807 -6.374 16.290 1.00 48.28 165 ILE A O 1
ATOM 1177 N N . SER A 1 166 ? 34.655 -4.567 15.240 1.00 43.12 166 SER A N 1
ATOM 1178 C CA . SER A 1 166 ? 35.665 -4.198 16.222 1.00 43.12 166 SER A CA 1
ATOM 1179 C C . SER A 1 166 ? 35.008 -4.028 17.594 1.00 43.12 166 SER A C 1
ATOM 1181 O O . SER A 1 166 ? 34.205 -3.120 17.813 1.00 43.12 166 SER A O 1
ATOM 1183 N N . GLY A 1 167 ? 35.315 -4.955 18.501 1.00 46.59 167 GLY A N 1
ATOM 1184 C CA . GLY A 1 167 ? 34.867 -4.945 19.884 1.00 46.59 167 GLY A CA 1
ATOM 1185 C C . GLY A 1 167 ? 35.552 -3.822 20.650 1.00 46.59 167 GLY A C 1
ATOM 1186 O O . GLY A 1 167 ? 36.614 -4.010 21.234 1.00 46.59 167 GLY A O 1
ATOM 1187 N N . GLY A 1 168 ? 34.927 -2.652 20.652 1.00 50.03 168 GLY A N 1
ATOM 1188 C CA . GLY A 1 168 ? 35.334 -1.517 21.462 1.00 50.03 168 GLY A CA 1
ATOM 1189 C C . GLY A 1 168 ? 34.168 -0.552 21.613 1.00 50.03 168 GLY A C 1
ATOM 1190 O O . GLY A 1 168 ? 33.831 0.149 20.670 1.00 50.03 168 GLY A O 1
ATOM 1191 N N . ALA A 1 169 ? 33.584 -0.520 22.814 1.00 51.03 169 ALA A N 1
ATOM 1192 C CA . ALA A 1 169 ? 32.568 0.434 23.277 1.00 51.03 169 ALA A CA 1
ATOM 1193 C C . ALA A 1 169 ? 31.099 0.201 22.855 1.00 51.03 169 ALA A C 1
ATOM 1195 O O . ALA A 1 169 ? 30.426 1.117 22.397 1.00 51.03 169 ALA A O 1
ATOM 1196 N N . ILE A 1 170 ? 30.536 -0.983 23.133 1.00 51.56 170 ILE A N 1
ATOM 1197 C CA . ILE A 1 170 ? 29.073 -1.146 23.287 1.00 51.56 170 ILE A CA 1
ATOM 1198 C C . ILE A 1 170 ? 28.782 -1.979 24.546 1.00 51.56 170 ILE A C 1
ATOM 1200 O O . ILE A 1 170 ? 28.341 -3.121 24.494 1.00 51.56 170 ILE A O 1
ATOM 1204 N N . SER A 1 171 ? 29.051 -1.401 25.716 1.00 48.84 171 SER A N 1
ATOM 1205 C CA . SER A 1 171 ? 28.507 -1.868 26.998 1.00 48.84 171 SER A CA 1
ATOM 1206 C C . SER A 1 171 ? 28.252 -0.652 27.891 1.00 48.84 171 SER A C 1
ATOM 1208 O O . SER A 1 171 ? 29.102 -0.245 28.677 1.00 48.84 171 SER A O 1
ATOM 1210 N N . GLY A 1 172 ? 27.101 -0.005 27.722 1.00 49.47 172 GLY A N 1
ATOM 1211 C CA . GLY A 1 172 ? 26.750 1.152 28.553 1.00 49.47 172 GLY A CA 1
ATOM 1212 C C . GLY A 1 172 ? 25.277 1.540 28.517 1.00 49.47 172 GLY A C 1
ATOM 1213 O O . GLY A 1 172 ? 24.741 1.978 29.528 1.00 49.47 172 GLY A O 1
ATOM 1214 N N . ILE A 1 173 ? 24.584 1.316 27.397 1.00 58.31 173 ILE A N 1
ATOM 1215 C CA . ILE A 1 173 ? 23.203 1.801 27.251 1.00 58.31 173 ILE A CA 1
ATOM 1216 C C . ILE A 1 173 ? 22.185 0.827 27.863 1.00 58.31 173 ILE A C 1
ATOM 1218 O O . ILE A 1 173 ? 21.230 1.269 28.493 1.00 58.31 173 ILE A O 1
ATOM 1222 N N . VAL A 1 174 ? 22.421 -0.489 27.794 1.00 60.44 174 VAL A N 1
ATOM 1223 C CA . VAL A 1 174 ? 21.460 -1.488 28.309 1.00 60.44 174 VAL A CA 1
ATOM 1224 C C . VAL A 1 174 ? 21.272 -1.374 29.829 1.00 60.44 174 VAL A C 1
ATOM 1226 O O . VAL A 1 174 ? 20.151 -1.467 30.324 1.00 60.44 174 VAL A O 1
ATOM 1229 N N . ILE A 1 175 ? 22.344 -1.090 30.575 1.00 67.81 175 ILE A N 1
ATOM 1230 C CA . ILE A 1 175 ? 22.274 -0.905 32.034 1.00 67.81 175 ILE A CA 1
ATOM 1231 C C . ILE A 1 175 ? 21.594 0.429 32.375 1.00 67.81 175 ILE A C 1
ATOM 1233 O O . ILE A 1 175 ? 20.776 0.481 33.292 1.00 67.81 175 ILE A O 1
ATOM 1237 N N . GLY A 1 176 ? 21.871 1.490 31.607 1.00 69.62 176 GLY A N 1
ATOM 1238 C CA . GLY A 1 176 ? 21.225 2.793 31.783 1.00 69.62 176 GLY A CA 1
ATOM 1239 C C . GLY A 1 176 ? 19.711 2.728 31.573 1.00 69.62 176 GLY A C 1
ATOM 1240 O O . GLY A 1 176 ? 18.956 3.231 32.403 1.00 69.62 176 GLY A O 1
ATOM 1241 N N . SER A 1 177 ? 19.257 2.043 30.520 1.00 81.38 177 SER A N 1
ATOM 1242 C CA . SER A 1 177 ? 17.828 1.851 30.249 1.00 81.38 177 SER A CA 1
ATOM 1243 C C . SER A 1 177 ? 17.136 1.017 31.329 1.00 81.38 177 SER A C 1
ATOM 1245 O O . SER A 1 177 ? 16.025 1.356 31.731 1.00 81.38 177 SER A O 1
ATOM 1247 N N . LEU A 1 178 ? 17.792 -0.028 31.850 1.00 85.06 178 LEU A N 1
ATOM 1248 C CA . LEU A 1 178 ? 17.249 -0.837 32.947 1.00 85.06 178 LEU A CA 1
ATOM 1249 C C . LEU A 1 178 ? 17.115 -0.031 34.246 1.00 85.06 178 LEU A C 1
ATOM 1251 O O . LEU A 1 178 ? 16.075 -0.110 34.895 1.00 85.06 178 LEU A O 1
ATOM 1255 N N . LEU A 1 179 ? 18.116 0.784 34.598 1.00 87.94 179 LEU A N 1
ATOM 1256 C CA . LEU A 1 179 ? 18.056 1.656 35.778 1.00 87.94 179 LEU A CA 1
ATOM 1257 C C . LEU A 1 179 ? 16.996 2.756 35.630 1.00 87.94 179 LEU A C 1
ATOM 1259 O O . LEU A 1 179 ? 16.274 3.041 36.585 1.00 87.94 179 LEU A O 1
ATOM 1263 N N . LEU A 1 180 ? 16.855 3.333 34.433 1.00 89.62 180 LEU A N 1
ATOM 1264 C CA . LEU A 1 180 ? 15.834 4.342 34.150 1.00 89.62 180 LEU A CA 1
ATOM 1265 C C . LEU A 1 180 ? 14.418 3.754 34.265 1.00 89.62 180 LEU A C 1
ATOM 1267 O O . LEU A 1 180 ? 13.556 4.358 34.900 1.00 89.62 180 LEU A O 1
ATOM 1271 N N . LEU A 1 181 ? 14.185 2.557 33.715 1.00 92.56 181 LEU A N 1
ATOM 1272 C CA . LEU A 1 181 ? 12.898 1.863 33.832 1.00 92.56 181 LEU A CA 1
ATOM 1273 C C . LEU A 1 181 ? 12.570 1.508 35.289 1.00 92.56 181 LEU A C 1
ATOM 1275 O O . LEU A 1 181 ? 11.432 1.692 35.715 1.00 92.56 181 LEU A O 1
ATOM 1279 N N . LEU A 1 182 ? 13.560 1.071 36.075 1.00 94.50 182 LEU A N 1
ATOM 1280 C CA . LEU A 1 182 ? 13.379 0.776 37.501 1.00 94.50 182 LEU A CA 1
ATOM 1281 C C . LEU A 1 182 ? 12.989 2.032 38.299 1.00 94.50 182 LEU A C 1
ATOM 1283 O O . LEU A 1 182 ? 12.066 1.978 39.112 1.00 94.50 182 LEU A O 1
ATOM 1287 N N . LEU A 1 183 ? 13.627 3.176 38.026 1.00 95.88 183 LEU A N 1
ATOM 1288 C CA . LEU A 1 183 ? 13.278 4.455 38.656 1.00 95.88 183 LEU A CA 1
ATOM 1289 C C . LEU A 1 183 ? 11.874 4.935 38.266 1.00 95.88 183 LEU A C 1
ATOM 1291 O O . LEU A 1 183 ? 11.133 5.398 39.133 1.00 95.88 183 LEU A O 1
ATOM 1295 N N . LEU A 1 184 ? 11.480 4.785 36.997 1.00 95.81 184 LEU A N 1
ATOM 1296 C CA . LEU A 1 184 ? 10.131 5.139 36.544 1.00 95.81 184 LEU A CA 1
ATOM 1297 C C . LEU A 1 184 ? 9.061 4.265 37.208 1.00 95.81 184 LEU A C 1
ATOM 1299 O O . LEU A 1 184 ? 8.046 4.790 37.664 1.00 95.81 184 LEU A O 1
ATOM 1303 N N . ILE A 1 185 ? 9.301 2.957 37.336 1.00 96.44 185 ILE A N 1
ATOM 1304 C CA . ILE A 1 185 ? 8.380 2.038 38.021 1.00 96.44 185 ILE A CA 1
ATOM 1305 C C . ILE A 1 185 ? 8.241 2.412 39.503 1.00 96.44 185 ILE A C 1
ATOM 1307 O O . ILE A 1 185 ? 7.120 2.502 40.003 1.00 96.44 185 ILE A O 1
ATOM 1311 N N . LEU A 1 186 ? 9.347 2.692 40.203 1.00 96.31 186 LEU A N 1
ATOM 1312 C CA . LEU A 1 186 ? 9.302 3.127 41.605 1.00 96.31 186 LEU A CA 1
ATOM 1313 C C . LEU A 1 186 ? 8.556 4.456 41.777 1.00 96.31 186 LEU A C 1
ATOM 1315 O O . LEU A 1 186 ? 7.799 4.612 42.735 1.00 96.31 186 LEU A O 1
ATOM 1319 N N . LEU A 1 187 ? 8.716 5.391 40.837 1.00 96.56 187 LEU A N 1
ATOM 1320 C CA . LEU A 1 187 ? 8.025 6.679 40.857 1.00 96.56 187 LEU A CA 1
ATOM 1321 C C . LEU A 1 187 ? 6.515 6.517 40.614 1.00 96.56 187 LEU A C 1
ATOM 1323 O O . LEU A 1 187 ? 5.717 7.136 41.318 1.00 96.56 187 LEU A O 1
ATOM 1327 N N . ILE A 1 188 ? 6.108 5.629 39.699 1.00 96.69 188 ILE A N 1
ATOM 1328 C CA . ILE A 1 188 ? 4.694 5.279 39.479 1.00 96.69 188 ILE A CA 1
ATOM 1329 C C . ILE A 1 188 ? 4.100 4.622 40.731 1.00 96.69 188 ILE A C 1
ATOM 1331 O O . ILE A 1 188 ? 3.029 5.032 41.183 1.00 96.69 188 ILE A O 1
ATOM 1335 N N . ILE A 1 189 ? 4.801 3.649 41.329 1.00 96.50 189 ILE A N 1
ATOM 1336 C CA . ILE A 1 189 ? 4.367 2.999 42.575 1.00 96.50 189 ILE A CA 1
ATOM 1337 C C . ILE A 1 189 ? 4.212 4.045 43.683 1.00 96.50 189 ILE A C 1
ATOM 1339 O O . ILE A 1 189 ? 3.184 4.056 44.356 1.00 96.50 189 ILE A O 1
ATOM 1343 N N . TYR A 1 190 ? 5.173 4.962 43.832 1.00 96.50 190 TYR A N 1
ATOM 1344 C CA . TYR A 1 190 ? 5.112 6.047 44.812 1.00 96.50 190 TYR A CA 1
ATOM 1345 C C . TYR A 1 190 ? 3.905 6.972 44.594 1.00 96.50 190 TYR A C 1
ATOM 1347 O O . TYR A 1 190 ? 3.214 7.294 45.560 1.00 96.50 190 TYR A O 1
ATOM 1355 N N . ILE A 1 191 ? 3.599 7.357 43.348 1.00 95.25 191 ILE A N 1
ATOM 1356 C CA . ILE A 1 191 ? 2.419 8.183 43.032 1.00 95.25 191 ILE A CA 1
ATOM 1357 C C . ILE A 1 191 ? 1.125 7.444 43.390 1.00 95.25 191 ILE A C 1
ATOM 1359 O O . ILE A 1 191 ? 0.250 8.021 44.037 1.00 95.25 191 ILE A O 1
ATOM 1363 N N . ILE A 1 192 ? 1.005 6.161 43.030 1.00 94.62 192 ILE A N 1
ATOM 1364 C CA . ILE A 1 192 ? -0.174 5.351 43.371 1.00 94.62 192 ILE A CA 1
ATOM 1365 C C . 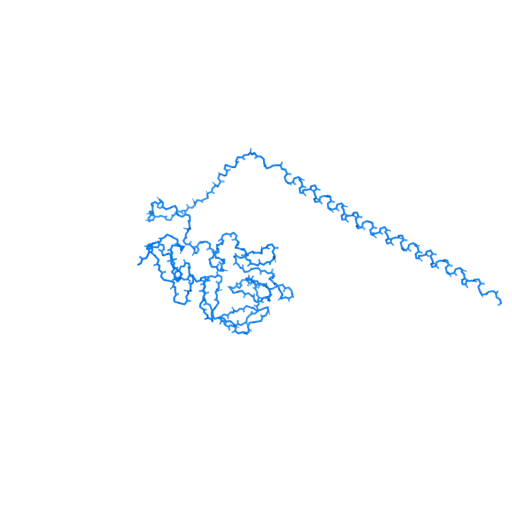ILE A 1 192 ? -0.316 5.244 44.893 1.00 94.62 192 ILE A C 1
ATOM 1367 O O . ILE A 1 192 ? -1.410 5.432 45.423 1.00 94.62 192 ILE A O 1
ATOM 1371 N N . TRP A 1 193 ? 0.779 4.985 45.609 1.00 92.56 193 TRP A N 1
ATOM 1372 C CA . TRP A 1 193 ? 0.767 4.868 47.067 1.00 92.56 193 TRP A CA 1
ATOM 1373 C C . TRP A 1 193 ? 0.388 6.187 47.745 1.00 92.56 193 TRP A C 1
ATOM 1375 O O . TRP A 1 193 ? -0.453 6.197 48.644 1.00 92.56 193 TRP A O 1
ATOM 1385 N N . LYS A 1 194 ? 0.931 7.310 47.261 1.00 92.44 194 LYS A N 1
ATOM 1386 C CA . LYS A 1 194 ? 0.600 8.653 47.750 1.00 92.44 194 LYS A CA 1
ATOM 1387 C C . LYS A 1 194 ? -0.881 8.975 47.544 1.00 92.44 194 LYS A C 1
ATOM 1389 O O . LYS A 1 194 ? -1.531 9.435 48.479 1.00 92.44 194 LYS A O 1
ATOM 1394 N N . ASN A 1 195 ? -1.427 8.665 46.368 1.00 84.94 195 ASN A N 1
ATOM 1395 C CA . ASN A 1 195 ? -2.845 8.880 46.075 1.00 84.94 195 ASN A CA 1
ATOM 1396 C C . ASN A 1 195 ? -3.750 7.977 46.927 1.00 84.94 195 ASN A C 1
ATOM 1398 O O . ASN A 1 195 ? -4.819 8.408 47.352 1.00 84.94 195 ASN A O 1
ATOM 1402 N N . ARG A 1 196 ? -3.329 6.737 47.220 1.00 89.38 196 ARG A N 1
ATOM 1403 C CA . ARG A 1 196 ? -4.069 5.852 48.138 1.00 89.38 196 ARG A CA 1
ATOM 1404 C C . ARG A 1 196 ? -4.043 6.368 49.576 1.00 89.38 196 ARG A C 1
ATOM 1406 O O . ARG A 1 196 ? -5.078 6.317 50.226 1.00 89.38 196 ARG A O 1
ATOM 1413 N N . LYS A 1 197 ? -2.910 6.899 50.053 1.00 86.06 197 LYS A N 1
ATOM 1414 C CA . LYS A 1 197 ? -2.804 7.474 51.406 1.00 86.06 197 LYS A CA 1
ATOM 1415 C C . LYS A 1 197 ? -3.733 8.675 51.587 1.00 86.06 197 LYS A C 1
ATOM 1417 O O . LYS A 1 197 ? -4.432 8.737 52.588 1.00 86.06 197 LYS A O 1
ATOM 1422 N N . GLN A 1 198 ? -3.788 9.571 50.599 1.00 84.12 198 GLN A N 1
ATOM 1423 C CA . GLN A 1 198 ? -4.671 10.741 50.658 1.00 84.12 198 GLN A CA 1
ATOM 1424 C C . GLN A 1 198 ? -6.153 10.357 50.719 1.00 84.12 198 GLN A C 1
ATOM 1426 O O . GLN A 1 198 ? -6.892 10.951 51.494 1.00 84.12 198 GLN A O 1
ATOM 1431 N N . LYS A 1 199 ? -6.575 9.322 49.978 1.00 82.12 199 LYS A N 1
ATOM 1432 C CA . LYS A 1 199 ? -7.960 8.828 50.050 1.00 82.12 199 LYS A CA 1
ATOM 1433 C C . LYS A 1 199 ? -8.331 8.282 51.432 1.00 82.12 199 LYS A C 1
ATOM 1435 O O . LYS A 1 199 ? -9.444 8.509 51.880 1.00 82.12 199 LYS A O 1
ATOM 1440 N N . ILE A 1 200 ? -7.408 7.588 52.102 1.00 84.25 200 ILE A N 1
ATOM 1441 C CA . ILE A 1 200 ? -7.654 7.025 53.440 1.00 84.25 200 ILE A CA 1
ATOM 1442 C C . ILE A 1 200 ? -7.800 8.146 54.482 1.00 84.25 200 ILE A C 1
ATOM 1444 O O . ILE A 1 200 ? -8.703 8.090 55.309 1.00 84.25 200 ILE A O 1
ATOM 1448 N N . GLU A 1 201 ? -6.956 9.180 54.416 1.00 82.38 201 GLU A N 1
ATOM 1449 C CA . GLU A 1 201 ? -7.040 10.330 55.333 1.00 82.38 201 GLU A CA 1
ATOM 1450 C C . GLU A 1 201 ? -8.330 11.146 55.113 1.00 82.38 201 GLU A C 1
ATOM 1452 O O . GLU A 1 201 ? -8.933 11.623 56.073 1.00 82.38 201 GLU A O 1
ATOM 1457 N N . GLU A 1 202 ? -8.798 11.272 53.867 1.00 83.69 202 GLU A N 1
ATOM 1458 C CA . GLU A 1 202 ? -10.061 11.950 53.546 1.00 83.69 202 GLU A CA 1
ATOM 1459 C C . GLU A 1 202 ? -11.290 11.166 54.048 1.00 83.69 202 GLU A C 1
ATOM 1461 O O . GLU A 1 202 ? -12.197 11.759 54.633 1.00 83.69 202 GLU A O 1
ATOM 1466 N N . GLU A 1 203 ? -11.303 9.835 53.906 1.00 82.81 203 GLU A N 1
ATOM 1467 C CA . GLU A 1 203 ? -12.376 8.980 54.439 1.00 82.81 203 GLU A CA 1
ATOM 1468 C C . GLU A 1 203 ? -12.450 9.017 55.976 1.00 82.81 203 GLU A C 1
ATOM 1470 O O . GLU A 1 203 ? -13.548 9.048 56.537 1.00 82.81 203 GLU A O 1
ATOM 1475 N N . GLU A 1 204 ? -11.306 9.075 56.667 1.00 83.75 204 GLU A N 1
ATOM 1476 C CA . GLU A 1 204 ? -11.258 9.175 58.132 1.00 83.75 204 GLU A CA 1
ATOM 1477 C C . GLU A 1 204 ? -11.816 10.521 58.633 1.00 83.75 204 GLU A C 1
ATOM 1479 O O . GLU A 1 204 ? -12.610 10.551 59.576 1.00 83.75 204 GLU A O 1
ATOM 1484 N N . ILE A 1 205 ? -11.492 11.630 57.955 1.00 83.12 205 ILE A N 1
ATOM 1485 C CA . ILE A 1 205 ? -12.026 12.965 58.284 1.00 83.12 205 ILE A CA 1
ATOM 1486 C C . ILE A 1 205 ? -13.546 13.029 58.063 1.00 83.12 205 ILE A C 1
ATOM 1488 O O . ILE A 1 205 ? -14.268 13.617 58.872 1.00 83.12 205 ILE A O 1
ATOM 1492 N N . VAL A 1 206 ? -14.055 12.411 56.992 1.00 86.38 206 VAL A N 1
ATOM 1493 C CA . VAL A 1 206 ? -15.500 12.369 56.712 1.00 86.38 206 VAL A CA 1
ATOM 1494 C C . VAL A 1 206 ? -16.247 11.590 57.798 1.00 86.38 206 VAL A C 1
ATOM 1496 O O . VAL A 1 206 ? -17.277 12.063 58.279 1.00 86.38 206 VAL A O 1
ATOM 1499 N N . GLN A 1 207 ? -15.719 10.443 58.238 1.00 85.19 207 GLN A N 1
ATOM 1500 C CA . GLN A 1 207 ? -16.330 9.660 59.320 1.00 85.19 207 GLN A CA 1
ATOM 1501 C C . GLN A 1 207 ? -16.330 10.415 60.657 1.00 85.19 207 GLN A C 1
ATOM 1503 O O . GLN A 1 207 ? -17.328 10.387 61.380 1.00 85.19 207 GLN A O 1
ATOM 1508 N N . LEU A 1 208 ? -15.252 11.146 60.964 1.00 84.44 208 LEU A N 1
ATOM 1509 C CA . LEU A 1 208 ? -15.164 11.947 62.187 1.00 84.44 208 LEU A CA 1
ATOM 1510 C C . LEU A 1 208 ? -16.201 13.086 62.208 1.00 84.44 208 LEU A C 1
ATOM 1512 O O . LEU A 1 208 ? -16.846 13.324 63.229 1.00 84.44 208 LEU A O 1
ATOM 1516 N N . ASN A 1 209 ? -16.405 13.755 61.067 1.00 79.56 209 ASN A N 1
ATOM 1517 C CA . ASN A 1 209 ? -17.394 14.829 60.935 1.00 79.56 209 ASN A CA 1
ATOM 1518 C C . ASN A 1 209 ? -18.841 14.325 61.072 1.00 79.56 209 ASN A C 1
ATOM 1520 O O . ASN A 1 209 ? -19.664 14.997 61.693 1.00 79.56 209 ASN A O 1
ATOM 1524 N N . ILE A 1 210 ? -19.152 13.140 60.530 1.00 82.00 210 ILE A N 1
ATOM 1525 C CA . ILE A 1 210 ? -20.486 12.527 60.654 1.00 82.00 210 ILE A CA 1
ATOM 1526 C C . ILE A 1 210 ? -20.777 12.146 62.113 1.00 82.00 210 ILE A C 1
ATOM 1528 O O . ILE A 1 210 ? -21.890 12.363 62.592 1.00 82.00 210 ILE A O 1
ATOM 1532 N N . ALA A 1 211 ? -19.788 11.612 62.838 1.00 76.69 211 ALA A N 1
ATOM 1533 C CA . ALA A 1 211 ? -19.945 11.277 64.254 1.00 76.69 211 ALA A CA 1
ATOM 1534 C C . ALA A 1 211 ? -20.249 12.522 65.109 1.00 76.69 211 ALA A C 1
ATOM 1536 O O . ALA A 1 211 ? -21.182 12.496 65.907 1.00 76.69 211 ALA A O 1
ATOM 1537 N N . TYR A 1 212 ? -19.533 13.628 64.878 1.00 74.06 212 TYR A N 1
ATOM 1538 C CA . TYR A 1 212 ? -19.744 14.884 65.605 1.00 74.06 212 TYR A CA 1
ATOM 1539 C C . TYR A 1 212 ? -21.138 15.494 65.366 1.00 74.06 212 TYR A C 1
ATOM 1541 O O . TYR A 1 212 ? -21.783 15.949 66.307 1.00 74.06 212 TYR A O 1
ATOM 1549 N N . GLN A 1 213 ? -21.652 15.457 64.130 1.00 74.62 213 GLN A N 1
ATOM 1550 C CA . GLN A 1 213 ? -22.991 15.984 63.823 1.00 74.62 213 GLN A CA 1
ATOM 1551 C C . GLN A 1 213 ? -24.136 15.184 64.460 1.00 74.62 213 GLN A C 1
ATOM 1553 O O . GLN A 1 213 ? -25.194 15.751 64.735 1.00 74.62 213 GLN A O 1
ATOM 1558 N N . ASN A 1 214 ? -23.949 13.883 64.694 1.00 69.44 214 ASN A N 1
ATOM 1559 C 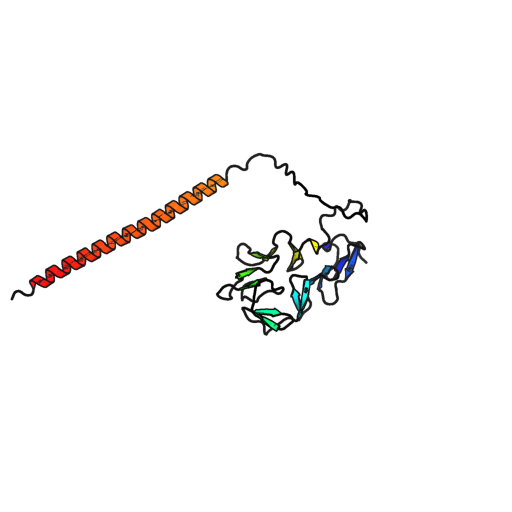CA . ASN A 1 214 ? -24.989 13.055 65.301 1.00 69.44 214 ASN A CA 1
ATOM 1560 C C . ASN A 1 214 ? -25.152 13.332 66.806 1.00 69.44 214 ASN A C 1
ATOM 1562 O O . ASN A 1 214 ? -26.287 13.314 67.284 1.00 69.44 214 ASN A O 1
ATOM 1566 N N . ASP A 1 215 ? -24.077 13.665 67.529 1.00 64.81 215 ASP A N 1
ATOM 1567 C CA . ASP A 1 215 ? -24.137 13.962 68.970 1.00 64.81 215 ASP A CA 1
ATOM 1568 C C . ASP A 1 215 ? -24.876 15.280 69.287 1.00 64.81 215 ASP A C 1
ATOM 1570 O O . ASP A 1 215 ? -25.635 15.341 70.257 1.00 64.81 215 ASP A O 1
ATOM 1574 N N . ASP A 1 216 ? -24.758 16.310 68.440 1.00 60.97 216 ASP A N 1
ATOM 1575 C CA . ASP A 1 216 ? -25.475 17.585 68.632 1.00 60.97 216 ASP A CA 1
ATOM 1576 C C . ASP A 1 216 ? -26.996 17.462 68.404 1.00 60.97 216 ASP A C 1
ATOM 1578 O O . ASP A 1 216 ? -27.781 18.228 68.970 1.00 60.97 216 ASP A O 1
ATOM 1582 N N . SER A 1 217 ? -27.442 16.479 67.612 1.00 58.94 217 SER A N 1
ATOM 1583 C CA . SER A 1 217 ? -28.871 16.261 67.335 1.00 58.94 217 SER A CA 1
ATOM 1584 C C . SER A 1 217 ? -29.632 15.637 68.513 1.00 58.94 217 SER A C 1
ATOM 1586 O O . SER A 1 217 ? -30.822 15.897 68.685 1.00 58.94 217 SER A O 1
ATOM 1588 N N . VAL A 1 218 ? -28.949 14.873 69.373 1.00 58.41 218 VAL A N 1
ATOM 1589 C CA . VAL A 1 218 ? -29.565 14.168 70.512 1.00 58.41 218 VAL A CA 1
ATOM 1590 C C . VAL A 1 218 ? -29.835 15.114 71.693 1.00 58.41 218 VAL A C 1
ATOM 1592 O O . VAL A 1 218 ? -30.688 14.835 72.535 1.00 58.41 218 VAL A O 1
ATOM 1595 N N . LEU A 1 219 ? -29.179 16.279 71.746 1.00 56.69 219 LEU A N 1
ATOM 1596 C CA . LEU A 1 219 ? -29.344 17.245 72.839 1.00 56.69 219 LEU A CA 1
ATOM 1597 C C . LEU A 1 219 ? -30.611 18.123 72.714 1.00 56.69 219 LEU A C 1
ATOM 1599 O O . LEU A 1 219 ? -30.936 18.851 73.653 1.00 56.69 219 LEU A O 1
ATOM 1603 N N . MET A 1 220 ? -31.354 18.063 71.599 1.00 57.44 220 MET A N 1
ATOM 1604 C CA . MET A 1 220 ? -32.557 18.891 71.388 1.00 57.44 220 MET A CA 1
ATOM 1605 C C . MET A 1 220 ? -33.901 18.204 71.697 1.00 57.44 220 MET A C 1
ATOM 1607 O O . MET A 1 220 ? -34.920 18.890 71.688 1.00 57.44 220 MET A O 1
ATOM 1611 N N . ASP A 1 221 ? -33.920 16.916 72.056 1.00 54.84 221 ASP A N 1
ATOM 1612 C CA . ASP A 1 221 ? -35.155 16.152 72.350 1.00 54.84 221 ASP A CA 1
ATOM 1613 C C . ASP A 1 221 ? -35.443 15.955 73.857 1.00 54.84 221 ASP A C 1
ATOM 1615 O O . ASP A 1 221 ? -36.193 15.066 74.262 1.00 54.84 221 ASP A O 1
ATOM 1619 N N . VAL A 1 222 ? -34.872 16.797 74.727 1.00 55.59 222 VAL A N 1
ATOM 1620 C CA . VAL A 1 222 ? -35.216 16.829 76.162 1.00 55.59 222 VAL A CA 1
ATOM 1621 C C . VAL A 1 222 ? -35.834 18.180 76.509 1.00 55.59 222 VAL A C 1
ATOM 1623 O O . VAL A 1 222 ? -35.184 19.051 77.093 1.00 55.59 222 VAL A O 1
ATOM 1626 N N . LYS A 1 223 ? -37.101 18.378 76.136 1.00 49.28 223 LYS A N 1
ATOM 1627 C CA . LYS A 1 223 ? -37.932 19.443 76.707 1.00 49.28 223 LYS A CA 1
ATOM 1628 C C . LYS A 1 223 ? -39.414 19.111 76.691 1.00 49.28 223 LYS A C 1
ATOM 1630 O O . LYS A 1 223 ? -39.890 18.597 75.660 1.00 49.28 223 LYS A O 1
#

Foldseek 3Di:
DDAADAQVSEDFQWTQDNVVSDTDGEDPQARFAQDNAAGPHGHPQWFAWLRRDIAGDQPPPADQQFFADRNDTDGADPPGGGAGQQCPEDQARGHDPVSNYHPHHHPQFDQDPVGHRQDGDPQWDDGPRHTHGCVSHNDPPPDPPDPDDPDDPDDDDPPPPPPPDPPDDDDDVVVVVVVVVVVVVVVVVVVVVVVVVVVVVVVVVVVVVVVVVVVVVVVPPDD

pLDDT: mean 81.54, std 18.41, range [32.41, 98.25]

Radius of gyration: 31.51 Å; chains: 1; bounding box: 74×43×103 Å

InterPro domains:
  IPR009030 Growth factor receptor cysteine-rich domain superfamily [SSF57184] (8-132)

Organism: NCBI:txid348837

Secondary structure (DSSP, 8-state):
--B-SSGGGSPTTEEEETTTTEEEEPSTT-SEESSSS-EEEPPTTEEE-TTS-EEE--TTT--TTEEEETTEEEE--TT-SS-EEETTEEEEEEE-TTSSSEEEEPTTEEE-TTS-EEEEPTTEEEETTEEEEGGGS--TT--TT----------------------SS--SHHHHHHHHHHHHHHHHHHHHHHHHHHHHHHHHHHHHHHHHHHHHHHTTS--

Sequence (223 aa):
MTECRVNSHCKIGEYCESSTQMCTTCLNGCTVCASAIFCASCPAGKITNTDGSCTNDCTPTLTSGNHCKDGVPTACQLDIKTPCECGGGLNCETCDSLSTDCGTCLKGYSKDSNQKCLICTSGYTQIGTICTLSTNIPSPDQDPNDPFTPGAGDKDKDSEVKANISGGAISGIVIGSLLLLLLLILLIIYIIWKNRKQKIEEEEIVQLNIAYQNDDSVLMDVK